Protein AF-A0A2N5S0V9-F1 (afdb_monomer_lite)

Sequence (211 aa):
MAQQLAEMQNVMRQQQEIISGLTKASRNNHHHLPANSIANDVLRQFVKSPSKFFAKVNPRKPCLSFNGSNYTKWETAIDCALQHAFDRNKSFLNNKVNNFALIDSIQNTAVSMLMCSTLDKALLSIVESHNFSKSKALFELLKSKCKRSGRRQKIILIEKVLKSASENSPASKSWLTRFCVIISDVKHCRTPVGQMIIFGKDPAGENKLVS

pLDDT: mean 79.25, std 18.53, range [33.62, 97.94]

Radius of gyration: 29.4 Å; chains: 1; bounding box: 69×34×106 Å

Secondary structure (DSSP, 8-state):
-HHHHHHHHHHHHHHHHHHHHHHHHHHHSS------HHHHHHHHHHHH-HHHHHHHH-TT---B-TT-TTHHHHHHHHHHHHHHHTT-SS-TT-TTS-GGGSS-HHHHHHHHHHHHHTB-HHHHHHHHHTT---HHHHHHHHHHHHHHHHHHHHHHHHHHHHHHHH------HHHHHHHHHHHHHHHHH--S-S----EEEPTT--EEE--

Organism: NCBI:txid200324

Structure (mmCIF, N/CA/C/O backbone):
data_AF-A0A2N5S0V9-F1
#
_entry.id   AF-A0A2N5S0V9-F1
#
loop_
_atom_site.group_PDB
_atom_site.id
_atom_site.type_symbol
_atom_site.label_atom_id
_atom_site.label_alt_id
_atom_site.label_comp_id
_atom_site.label_asym_id
_atom_site.label_entity_id
_atom_site.label_seq_id
_atom_site.pdbx_PDB_ins_code
_atom_site.Cartn_x
_atom_site.Cartn_y
_atom_site.Cartn_z
_atom_site.occupancy
_atom_site.B_iso_or_equiv
_atom_site.auth_seq_id
_atom_site.auth_comp_id
_atom_site.auth_asym_id
_atom_site.auth_atom_id
_atom_site.pdbx_PDB_model_num
ATOM 1 N N . MET A 1 1 ? -41.703 12.902 62.477 1.00 59.59 1 MET A N 1
ATOM 2 C CA . MET A 1 1 ? -41.112 11.713 61.818 1.00 59.59 1 MET A CA 1
ATOM 3 C C . MET A 1 1 ? -41.701 11.423 60.437 1.00 59.59 1 MET A C 1
ATOM 5 O O . MET A 1 1 ? -40.917 11.200 59.530 1.00 59.59 1 MET A O 1
ATOM 9 N N . ALA A 1 2 ? -43.025 11.472 60.226 1.00 67.44 2 ALA A N 1
ATOM 10 C CA . ALA A 1 2 ? -43.621 11.188 58.907 1.00 67.44 2 ALA A CA 1
ATOM 11 C C . ALA A 1 2 ? -43.195 12.169 57.787 1.00 67.44 2 ALA A C 1
ATOM 13 O O . ALA A 1 2 ? -42.918 11.739 56.672 1.00 67.44 2 ALA A O 1
ATOM 14 N N . GLN A 1 3 ? -43.066 13.466 58.101 1.00 73.81 3 GLN A N 1
ATOM 15 C CA . GLN A 1 3 ? -42.673 14.511 57.141 1.00 73.81 3 GLN A CA 1
ATOM 16 C C . GLN A 1 3 ? -41.253 14.299 56.575 1.00 73.81 3 GLN A C 1
ATOM 18 O O . GLN A 1 3 ? -41.058 14.313 55.365 1.00 73.81 3 GLN A O 1
ATOM 23 N N . GLN A 1 4 ? -40.277 14.017 57.447 1.00 72.62 4 GLN A N 1
ATOM 24 C CA . GLN A 1 4 ? -38.882 13.778 57.050 1.00 72.62 4 GLN A CA 1
ATOM 25 C C . GLN A 1 4 ? -38.724 12.530 56.175 1.00 72.62 4 GLN A C 1
ATOM 27 O O . GLN A 1 4 ? -37.887 12.505 55.275 1.00 72.62 4 GLN A O 1
ATOM 32 N N . LEU A 1 5 ? -39.536 11.494 56.411 1.00 78.31 5 LEU A N 1
ATOM 33 C CA . LEU A 1 5 ? -39.509 10.281 55.596 1.00 78.31 5 LEU A CA 1
ATOM 34 C C . LEU A 1 5 ? -40.020 10.556 54.171 1.00 78.31 5 LEU A C 1
ATOM 36 O O . LEU A 1 5 ? -39.433 10.074 53.203 1.00 78.31 5 LEU A O 1
ATOM 40 N N . ALA A 1 6 ? -41.078 11.363 54.043 1.00 82.38 6 ALA A N 1
ATOM 41 C CA . ALA A 1 6 ? -41.650 11.748 52.755 1.00 82.38 6 ALA A CA 1
ATOM 42 C C . ALA A 1 6 ? -40.700 12.646 51.942 1.00 82.38 6 ALA A C 1
ATOM 44 O O . ALA A 1 6 ? -40.550 12.465 50.733 1.00 82.38 6 ALA A O 1
ATOM 45 N N . GLU A 1 7 ? -40.004 13.572 52.603 1.00 82.94 7 GLU A N 1
ATOM 46 C CA . GLU A 1 7 ? -38.976 14.408 51.971 1.00 82.94 7 GLU A CA 1
ATOM 47 C C . GLU A 1 7 ? -37.798 13.566 51.466 1.00 82.94 7 GLU A C 1
ATOM 49 O O . GLU A 1 7 ? -37.381 13.711 50.316 1.00 82.94 7 GLU A O 1
ATOM 54 N N . MET A 1 8 ? -37.320 12.613 52.270 1.00 80.69 8 MET A N 1
ATOM 55 C CA . MET A 1 8 ? -36.236 11.710 51.876 1.00 80.69 8 MET A CA 1
ATOM 56 C C . MET A 1 8 ? -36.620 10.814 50.687 1.00 80.69 8 MET A C 1
ATOM 58 O O . MET A 1 8 ? -35.809 10.587 49.787 1.00 80.69 8 MET A O 1
ATOM 62 N N . GLN A 1 9 ? -37.866 10.334 50.639 1.00 84.00 9 GLN A N 1
ATOM 63 C CA . GLN A 1 9 ? -38.380 9.558 49.507 1.00 84.00 9 GLN A CA 1
ATOM 64 C C . GLN A 1 9 ? -38.481 10.396 48.226 1.00 84.00 9 GLN A C 1
ATOM 66 O O . GLN A 1 9 ? -38.126 9.910 47.149 1.00 84.00 9 GLN A O 1
ATOM 71 N N . ASN A 1 10 ? -38.897 11.660 48.334 1.00 89.38 10 ASN A N 1
ATOM 72 C CA . ASN A 1 10 ? -38.932 12.575 47.194 1.00 89.38 10 ASN A CA 1
ATOM 73 C C . ASN A 1 10 ? -37.530 12.866 46.647 1.00 89.38 10 ASN A C 1
ATOM 75 O O . ASN A 1 10 ? -37.337 12.817 45.432 1.00 89.38 10 ASN A O 1
ATOM 79 N N . VAL A 1 11 ? -36.545 13.087 47.523 1.00 87.00 11 VAL A N 1
ATOM 80 C CA . VAL A 1 11 ? -35.148 13.315 47.116 1.00 87.00 11 VAL A CA 1
ATOM 81 C C . VAL A 1 11 ? -34.569 12.086 46.412 1.00 87.00 11 VAL A C 1
ATOM 83 O O . VAL A 1 11 ? -33.970 12.225 45.345 1.00 87.00 11 VAL A O 1
ATOM 86 N N . MET A 1 12 ? -34.799 10.876 46.937 1.00 85.06 12 MET A N 1
ATOM 87 C CA . MET A 1 12 ? -34.355 9.643 46.269 1.00 85.06 12 MET A CA 1
ATOM 88 C C . MET A 1 12 ? -34.998 9.468 44.894 1.00 85.06 12 MET A C 1
ATOM 90 O O . MET A 1 12 ? -34.309 9.135 43.930 1.00 85.06 12 MET A O 1
ATOM 94 N N . ARG A 1 13 ? -36.304 9.729 44.769 1.00 86.25 13 ARG A N 1
ATOM 95 C CA . ARG A 1 13 ? -36.998 9.614 43.481 1.00 86.25 13 ARG A CA 1
ATOM 96 C C . ARG A 1 13 ? -36.432 10.597 42.455 1.00 86.25 13 ARG A C 1
ATOM 98 O O . ARG A 1 13 ? -36.175 10.212 41.317 1.00 86.25 13 ARG A O 1
ATOM 105 N N . GLN A 1 14 ? -36.174 11.832 42.878 1.00 86.56 14 GLN A N 1
ATOM 106 C CA . GLN A 1 14 ? -35.607 12.872 42.025 1.00 86.56 14 GLN A CA 1
ATOM 107 C C . GLN A 1 14 ? -34.177 12.525 41.575 1.00 86.56 14 GLN A C 1
ATOM 109 O O . GLN A 1 14 ? -33.831 12.711 40.409 1.00 86.56 14 GLN A O 1
ATOM 114 N N . GLN A 1 15 ? -33.361 11.935 42.455 1.00 78.94 15 GLN A N 1
ATOM 115 C CA . GLN A 1 15 ? -32.036 11.423 42.089 1.00 78.94 15 GLN A CA 1
ATOM 116 C C . GLN A 1 15 ? -32.119 10.259 41.090 1.00 78.94 15 GLN A C 1
ATOM 118 O O . GLN A 1 15 ? -31.358 10.234 40.121 1.00 78.94 15 GLN A O 1
ATOM 123 N N . GLN A 1 16 ? -33.070 9.335 41.263 1.00 79.19 16 GLN A N 1
ATOM 124 C CA . GLN A 1 16 ? -33.284 8.218 40.337 1.00 79.19 16 GLN A CA 1
ATOM 125 C C . GLN A 1 16 ? -33.659 8.709 38.926 1.00 79.19 16 GLN A C 1
ATOM 127 O O . GLN A 1 16 ? -33.172 8.173 37.926 1.00 79.19 16 GLN A O 1
ATOM 132 N N . GLU A 1 17 ? -34.494 9.748 38.834 1.00 81.44 17 GLU A N 1
ATOM 133 C CA . GLU A 1 17 ? -34.899 10.371 37.570 1.00 81.44 17 GLU A CA 1
ATOM 134 C C . GLU A 1 17 ? -33.735 11.092 36.882 1.00 81.44 17 GLU A C 1
ATOM 136 O O . GLU A 1 17 ? -33.540 10.915 35.677 1.00 81.44 17 GLU A O 1
ATOM 141 N N . ILE A 1 18 ? -32.907 11.823 37.638 1.00 78.81 18 ILE A N 1
ATOM 142 C CA . ILE A 1 18 ? -31.701 12.482 37.115 1.00 78.81 18 ILE A CA 1
ATOM 143 C C . ILE A 1 18 ? -30.703 11.441 36.587 1.00 78.81 18 ILE A C 1
ATOM 145 O O . ILE A 1 18 ? -30.198 11.585 35.474 1.00 78.81 18 ILE A O 1
ATOM 149 N N . ILE A 1 19 ? -30.464 10.351 37.325 1.00 76.38 19 ILE A N 1
ATOM 150 C CA . ILE A 1 19 ? -29.573 9.261 36.892 1.00 76.38 19 ILE A CA 1
ATOM 151 C C . ILE A 1 19 ? -30.123 8.571 35.637 1.00 76.38 19 ILE A C 1
ATOM 153 O O . ILE A 1 19 ? -29.365 8.295 34.701 1.00 76.38 19 ILE A O 1
ATOM 157 N N . SER A 1 20 ? -31.437 8.325 35.574 1.00 73.06 20 SER A N 1
ATOM 158 C CA . SER A 1 20 ? -32.099 7.749 34.394 1.00 73.06 20 SER A CA 1
ATOM 159 C C . SER A 1 20 ? -32.016 8.683 33.179 1.00 73.06 20 SER A C 1
ATOM 161 O O . SER A 1 20 ? -31.755 8.235 32.062 1.00 73.06 20 SER A O 1
ATOM 163 N N . GLY A 1 21 ? -32.175 9.992 33.391 1.00 72.44 21 GLY A N 1
ATOM 164 C CA . GLY A 1 21 ? -32.016 11.023 32.367 1.00 72.44 21 GLY A CA 1
ATOM 165 C C . GLY A 1 21 ? -30.586 11.101 31.834 1.00 72.44 21 GLY A C 1
ATOM 166 O O . GLY A 1 21 ? -30.387 11.088 30.622 1.00 72.44 21 GLY A O 1
ATOM 167 N N . LEU A 1 22 ? -29.585 11.082 32.719 1.00 70.44 22 LEU A N 1
ATOM 168 C CA . LEU A 1 22 ? -28.164 11.094 32.354 1.00 70.44 22 LEU A CA 1
ATOM 169 C C . LEU A 1 22 ? -27.739 9.813 31.623 1.00 70.44 22 LEU A C 1
ATOM 171 O O . LEU A 1 22 ? -27.012 9.887 30.634 1.00 70.44 22 LEU A O 1
ATOM 175 N N . THR A 1 23 ? -28.234 8.639 32.034 1.00 63.06 23 THR A N 1
ATOM 176 C CA . THR A 1 23 ? -27.971 7.380 31.308 1.00 63.06 23 THR A CA 1
ATOM 177 C C . THR A 1 23 ? -28.669 7.331 29.949 1.00 63.06 23 THR A C 1
ATOM 179 O O . THR A 1 23 ? -28.089 6.820 28.992 1.00 63.06 23 THR A O 1
ATOM 182 N N . LYS A 1 24 ? -29.875 7.895 29.811 1.00 61.47 24 LYS A N 1
ATOM 183 C CA . LYS A 1 24 ? -30.551 8.039 28.508 1.00 61.47 24 LYS A CA 1
ATOM 184 C C . LYS A 1 24 ? -29.842 9.053 27.599 1.00 61.47 24 LYS A C 1
ATOM 186 O O . LYS A 1 24 ? -29.644 8.767 26.423 1.00 61.47 24 LYS A O 1
ATOM 191 N N . ALA A 1 25 ? -29.389 10.184 28.138 1.00 56.12 25 ALA A N 1
ATOM 192 C CA . ALA A 1 25 ? -28.628 11.190 27.395 1.00 56.12 25 ALA A CA 1
ATOM 193 C C . ALA A 1 25 ? -27.238 10.678 26.968 1.00 56.12 25 ALA A C 1
ATOM 195 O O . ALA A 1 25 ? -26.801 10.935 25.849 1.00 56.12 25 ALA A O 1
ATOM 196 N N . SER A 1 26 ? -26.574 9.880 27.812 1.00 49.44 26 SER A N 1
ATOM 197 C CA . SER A 1 26 ? -25.301 9.223 27.486 1.00 49.44 26 SER A CA 1
ATOM 198 C C . SER A 1 26 ? -25.459 8.140 26.405 1.00 49.44 26 SER A C 1
ATOM 200 O O . SER A 1 26 ? -24.595 8.015 25.539 1.00 49.44 26 SER A O 1
ATOM 202 N N . ARG A 1 27 ? -26.595 7.423 26.369 1.00 48.59 27 ARG A N 1
ATOM 203 C CA . ARG A 1 27 ? -26.921 6.463 25.294 1.00 48.59 27 ARG A CA 1
ATOM 204 C C . ARG A 1 27 ? -27.230 7.125 23.949 1.00 48.59 27 ARG A C 1
ATOM 206 O O . ARG A 1 27 ? -26.943 6.523 22.922 1.00 48.59 27 ARG A O 1
ATOM 213 N N . ASN A 1 28 ? -27.750 8.351 23.940 1.00 45.97 28 ASN A N 1
ATOM 214 C CA . ASN A 1 28 ? -28.071 9.068 22.700 1.00 45.97 28 ASN A CA 1
ATOM 215 C C . ASN A 1 28 ? -26.861 9.772 22.056 1.00 45.97 28 ASN A C 1
ATOM 217 O O . ASN A 1 28 ? -26.926 10.111 20.878 1.00 45.97 28 ASN A O 1
ATOM 221 N N . ASN A 1 29 ? -25.754 9.953 22.789 1.00 41.69 29 ASN A N 1
ATOM 222 C CA . ASN A 1 29 ? -24.520 10.569 22.274 1.00 41.69 29 ASN A CA 1
ATOM 223 C C . ASN A 1 29 ? -23.436 9.566 21.859 1.00 41.69 29 ASN A C 1
ATOM 225 O O . ASN A 1 29 ? -22.401 9.960 21.321 1.00 41.69 29 ASN A O 1
ATOM 229 N N . HIS A 1 30 ? -23.675 8.269 22.036 1.00 35.94 30 HIS A N 1
ATOM 230 C CA . HIS A 1 30 ? -22.934 7.263 21.297 1.00 35.94 30 HIS A CA 1
ATOM 231 C C . HIS A 1 30 ? -23.744 6.910 20.062 1.00 35.94 30 HIS A C 1
ATOM 233 O O . HIS A 1 30 ? -24.776 6.252 20.154 1.00 35.94 30 HIS A O 1
ATOM 239 N N . HIS A 1 31 ? -23.264 7.349 18.898 1.00 35.78 31 HIS A N 1
ATOM 240 C CA . HIS A 1 31 ? -23.644 6.760 17.623 1.00 35.78 31 HIS A CA 1
ATOM 241 C C . HIS A 1 31 ? -23.488 5.238 17.727 1.00 35.78 31 HIS A C 1
ATOM 243 O O . HIS A 1 31 ? -22.400 4.689 17.560 1.00 35.78 31 HIS A O 1
ATOM 249 N N . HIS A 1 32 ? -24.591 4.560 18.026 1.00 37.81 32 HIS A N 1
ATOM 250 C CA . HIS A 1 32 ? -24.744 3.130 17.869 1.00 37.81 32 HIS A CA 1
ATOM 251 C C . HIS A 1 32 ? -24.747 2.870 16.358 1.00 37.81 32 HIS A C 1
ATOM 253 O O . HIS A 1 32 ? -25.795 2.762 15.727 1.00 37.81 32 HIS A O 1
ATOM 259 N N . LEU A 1 33 ? -23.561 2.785 15.748 1.00 40.12 33 LEU A N 1
ATOM 260 C CA . LEU A 1 33 ? -23.431 1.852 14.640 1.00 40.12 33 LEU A CA 1
ATOM 261 C C . LEU A 1 33 ? -23.617 0.467 15.272 1.00 40.12 33 LEU A C 1
ATOM 263 O O . LEU A 1 33 ? -22.883 0.142 16.211 1.00 40.12 33 LEU A O 1
ATOM 267 N N . PRO A 1 34 ? -24.561 -0.368 14.809 1.00 40.78 34 PRO A N 1
ATOM 268 C CA . PRO A 1 34 ? -24.451 -1.796 15.039 1.00 40.78 34 PRO A CA 1
ATOM 269 C C . PRO A 1 34 ? -23.203 -2.224 14.267 1.00 40.78 34 PRO A C 1
ATOM 271 O O . PRO A 1 34 ? -23.230 -2.453 13.061 1.00 40.78 34 PRO A O 1
ATOM 274 N N . ALA A 1 35 ? -22.063 -2.166 14.948 1.00 56.25 35 ALA A N 1
ATOM 275 C CA . ALA A 1 35 ? -20.777 -2.419 14.351 1.00 56.25 35 ALA A CA 1
ATOM 276 C C . ALA A 1 35 ? -20.734 -3.905 14.013 1.00 56.25 35 ALA A C 1
ATOM 278 O O . ALA A 1 35 ? -20.767 -4.756 14.901 1.00 56.25 35 ALA A O 1
ATOM 279 N N . ASN A 1 36 ? -20.737 -4.197 12.717 1.00 64.75 36 ASN A N 1
ATOM 280 C CA . ASN A 1 36 ? -20.598 -5.535 12.174 1.00 64.75 36 ASN A CA 1
ATOM 281 C C . ASN A 1 36 ? -19.402 -6.200 12.883 1.00 64.75 36 ASN A C 1
ATOM 283 O O . ASN A 1 36 ? -18.270 -5.739 12.721 1.00 64.75 36 ASN A O 1
ATOM 287 N N . SER A 1 37 ? -19.644 -7.198 13.745 1.00 79.94 37 SER A N 1
ATOM 288 C CA . SER A 1 37 ? -18.615 -7.749 14.651 1.00 79.94 37 SER A CA 1
ATOM 289 C C . SER A 1 37 ? -17.371 -8.191 13.879 1.00 79.94 37 SER A C 1
ATOM 291 O O . SER A 1 37 ? -16.244 -7.952 14.304 1.00 79.94 37 SER A O 1
ATOM 293 N N . ILE A 1 38 ? -17.597 -8.701 12.668 1.00 86.00 38 ILE A N 1
ATOM 294 C CA . ILE A 1 38 ? -16.579 -9.108 11.705 1.00 86.00 38 ILE A CA 1
ATOM 295 C C . ILE A 1 38 ? -15.692 -7.930 11.272 1.00 86.00 38 ILE A C 1
ATOM 297 O O . ILE A 1 38 ? -14.474 -8.075 11.242 1.00 86.00 38 ILE A O 1
ATOM 301 N N . ALA A 1 39 ? -16.259 -6.761 10.955 1.00 88.38 39 ALA A N 1
ATOM 302 C CA . ALA A 1 39 ? -15.482 -5.593 10.526 1.00 88.38 39 ALA A CA 1
ATOM 303 C C . ALA A 1 39 ? -14.579 -5.074 11.658 1.00 88.38 39 ALA A C 1
ATOM 305 O O . ALA A 1 39 ? -13.410 -4.754 11.436 1.00 88.38 39 ALA A O 1
ATOM 306 N N . ASN A 1 40 ? -15.087 -5.079 12.894 1.00 89.31 40 ASN A N 1
ATOM 307 C CA . ASN A 1 40 ? -14.286 -4.754 14.074 1.00 89.31 40 ASN A CA 1
ATOM 308 C C . ASN A 1 40 ? -13.160 -5.767 14.300 1.00 89.31 40 ASN A C 1
ATOM 310 O O . ASN A 1 40 ? -12.030 -5.375 14.597 1.00 89.31 40 ASN A O 1
ATOM 314 N N . ASP A 1 41 ? -13.438 -7.060 14.132 1.00 94.25 41 ASP A N 1
ATOM 315 C CA . ASP A 1 41 ? -12.429 -8.110 14.260 1.00 94.25 41 ASP A CA 1
ATOM 316 C C . ASP A 1 41 ? -11.338 -7.985 13.194 1.00 94.25 41 ASP A C 1
ATOM 318 O O . ASP A 1 41 ? -10.150 -8.137 13.492 1.00 94.25 41 ASP A O 1
ATOM 322 N N . VAL A 1 42 ? -11.720 -7.662 11.959 1.00 95.50 42 VAL A N 1
ATOM 323 C CA . VAL A 1 42 ? -10.802 -7.404 10.845 1.00 95.50 42 VAL A CA 1
ATOM 324 C C . VAL A 1 42 ? -9.906 -6.202 11.144 1.00 95.50 42 VAL A C 1
ATOM 326 O O . VAL A 1 42 ? -8.680 -6.316 11.046 1.00 95.50 42 VAL A O 1
ATOM 329 N N . LEU A 1 43 ? -10.481 -5.080 11.585 1.00 96.38 43 LEU A N 1
ATOM 330 C CA . LEU A 1 43 ? -9.716 -3.896 11.977 1.00 96.38 43 LEU A CA 1
ATOM 331 C C . LEU A 1 43 ? -8.771 -4.203 13.147 1.00 96.38 43 LEU A C 1
ATOM 333 O O . LEU A 1 43 ? -7.602 -3.814 13.133 1.00 96.38 43 LEU A O 1
ATOM 337 N N . ARG A 1 44 ? -9.235 -4.969 14.140 1.00 96.31 44 ARG A N 1
ATOM 338 C CA . ARG A 1 44 ? -8.421 -5.402 15.281 1.00 96.31 44 ARG A CA 1
ATOM 339 C C . ARG A 1 44 ? -7.258 -6.297 14.848 1.00 96.31 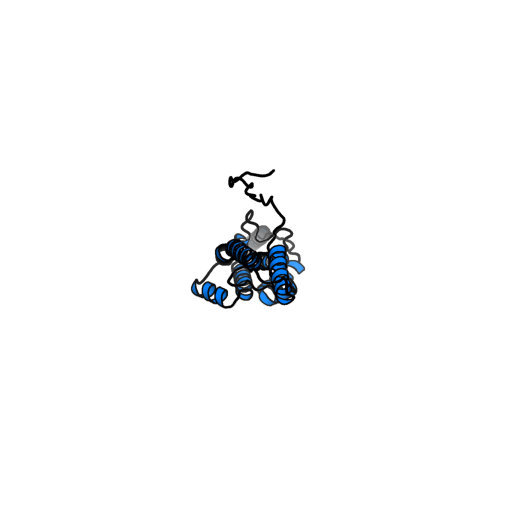44 ARG A C 1
ATOM 341 O O . ARG A 1 44 ? -6.153 -6.149 15.372 1.00 96.31 44 ARG A O 1
ATOM 348 N N . GLN A 1 45 ? -7.467 -7.201 13.889 1.00 97.12 45 GLN A N 1
ATOM 349 C CA . GLN A 1 45 ? -6.393 -8.013 13.302 1.00 97.12 45 GLN A CA 1
ATOM 350 C C . GLN A 1 45 ? -5.364 -7.145 12.575 1.00 97.12 45 GLN A C 1
ATOM 352 O O . GLN A 1 45 ? -4.161 -7.363 12.745 1.00 97.12 45 GLN A O 1
ATOM 357 N N . PHE A 1 46 ? -5.827 -6.156 11.805 1.00 97.94 46 PHE A N 1
ATOM 358 C CA . PHE A 1 46 ? -4.958 -5.197 11.132 1.00 97.94 46 PHE A CA 1
ATOM 359 C C . PHE A 1 46 ? -4.099 -4.423 12.134 1.00 97.94 46 PHE A C 1
ATOM 361 O O . PHE A 1 46 ? -2.876 -4.462 12.035 1.00 97.94 46 PHE A O 1
ATOM 368 N N . VAL A 1 47 ? -4.716 -3.798 13.141 1.00 97.44 47 VAL A N 1
ATOM 369 C CA . VAL A 1 47 ? -4.008 -3.025 14.174 1.00 97.44 47 VAL A CA 1
ATOM 370 C C . VAL A 1 47 ? -3.002 -3.892 14.934 1.00 97.44 47 VAL A C 1
ATOM 372 O O . VAL A 1 47 ? -1.879 -3.458 15.180 1.00 97.44 47 VAL A O 1
ATOM 375 N N . LYS A 1 48 ? -3.363 -5.140 15.265 1.00 97.56 48 LYS A N 1
ATOM 376 C CA . LYS A 1 48 ? -2.481 -6.066 15.991 1.00 97.56 48 LYS A CA 1
ATOM 377 C C . LYS A 1 48 ? -1.227 -6.434 15.197 1.00 97.56 48 LYS A C 1
ATOM 379 O O . LYS A 1 48 ? -0.170 -6.643 15.789 1.00 97.56 48 LYS A O 1
ATOM 384 N N . SER A 1 49 ? -1.333 -6.605 13.879 1.00 96.75 49 SER A N 1
ATOM 385 C CA . SER A 1 49 ? -0.180 -6.965 13.051 1.00 96.75 49 SER A CA 1
ATOM 386 C C . SER A 1 49 ? -0.354 -6.511 11.597 1.00 96.75 49 SER A C 1
ATOM 388 O O . SER A 1 49 ? -0.713 -7.322 10.735 1.00 96.75 49 SER A O 1
ATOM 390 N N . PRO A 1 50 ? -0.047 -5.235 11.294 1.00 97.25 50 PRO A N 1
ATOM 391 C CA . PRO A 1 50 ? -0.310 -4.657 9.977 1.00 97.25 50 PRO A CA 1
ATOM 392 C C . PRO A 1 50 ? 0.417 -5.388 8.840 1.00 97.25 50 PRO A C 1
ATOM 394 O O . PRO A 1 50 ? -0.163 -5.639 7.785 1.00 97.25 50 PRO A O 1
ATOM 397 N N . SER A 1 51 ? 1.663 -5.814 9.071 1.00 96.12 51 SER A N 1
ATOM 398 C CA . SER A 1 51 ? 2.474 -6.545 8.089 1.00 96.12 51 SER A CA 1
ATOM 399 C C . SER A 1 51 ? 1.942 -7.955 7.803 1.00 96.12 51 SER A C 1
ATOM 401 O O . SER A 1 51 ? 1.860 -8.366 6.643 1.00 96.12 51 SER A O 1
ATOM 403 N N . LYS A 1 52 ? 1.521 -8.701 8.837 1.00 97.00 52 LYS A N 1
ATOM 404 C CA . LYS A 1 52 ? 0.895 -10.025 8.663 1.00 97.00 52 LYS A CA 1
ATOM 405 C C . LYS A 1 52 ? -0.453 -9.907 7.961 1.00 97.00 52 LYS A C 1
ATOM 407 O O . LYS A 1 52 ? -0.751 -10.706 7.076 1.00 97.00 52 LYS A O 1
ATOM 412 N N . PHE A 1 53 ? -1.241 -8.900 8.326 1.00 97.75 53 PHE A N 1
ATOM 413 C CA . PHE A 1 53 ? -2.513 -8.610 7.679 1.00 97.75 53 PHE A CA 1
ATOM 414 C C . PHE A 1 53 ? -2.320 -8.307 6.188 1.00 97.75 53 PHE A C 1
ATOM 416 O O . PHE A 1 53 ? -2.951 -8.929 5.336 1.00 97.75 53 PHE A O 1
ATOM 423 N N . PHE A 1 54 ? -1.371 -7.433 5.853 1.00 97.69 54 PHE A N 1
ATOM 424 C CA . PHE A 1 54 ? -1.019 -7.133 4.467 1.00 97.69 54 PHE A CA 1
ATOM 425 C C . PHE A 1 54 ? -0.586 -8.374 3.690 1.00 97.69 54 PHE A C 1
ATOM 427 O O . PHE A 1 54 ? -1.023 -8.567 2.560 1.00 97.69 54 PHE A O 1
ATOM 434 N N . ALA A 1 55 ? 0.224 -9.240 4.302 1.00 96.31 55 ALA A N 1
ATOM 435 C CA . ALA A 1 55 ? 0.657 -10.493 3.698 1.00 96.31 55 ALA A CA 1
ATOM 436 C C . ALA A 1 55 ? -0.494 -11.473 3.419 1.00 96.31 55 ALA A C 1
ATOM 438 O O . ALA A 1 55 ? -0.396 -12.254 2.472 1.00 96.31 55 ALA A O 1
ATOM 439 N N . LYS A 1 56 ? -1.564 -11.428 4.224 1.00 95.81 56 LYS A N 1
ATOM 440 C CA . LYS A 1 56 ? -2.791 -12.210 4.027 1.00 95.81 56 LYS A CA 1
ATOM 441 C C . LYS A 1 56 ? -3.633 -11.656 2.876 1.00 95.81 56 LYS A C 1
ATOM 443 O O . LYS A 1 56 ? -4.113 -12.430 2.057 1.00 95.81 56 LYS A O 1
ATOM 448 N N . VAL A 1 57 ? -3.791 -10.333 2.803 1.00 95.00 57 VAL A N 1
ATOM 449 C CA . VAL A 1 57 ? -4.596 -9.668 1.760 1.00 95.00 57 VAL A CA 1
ATOM 450 C C . VAL A 1 57 ? -3.874 -9.646 0.408 1.00 95.00 57 VAL A C 1
ATOM 452 O O . VAL A 1 57 ? -4.509 -9.731 -0.638 1.00 95.00 57 VAL A O 1
ATOM 455 N N . ASN A 1 58 ? -2.542 -9.574 0.412 1.00 95.50 58 ASN A N 1
ATOM 456 C CA . ASN A 1 58 ? -1.719 -9.443 -0.786 1.00 95.50 58 ASN A CA 1
ATOM 457 C C . ASN A 1 58 ? -0.680 -10.577 -0.861 1.00 95.50 58 ASN A C 1
ATOM 459 O O . ASN A 1 58 ? 0.457 -10.388 -0.421 1.00 95.50 58 ASN A O 1
ATOM 463 N N . PRO A 1 59 ? -0.997 -11.731 -1.482 1.00 92.62 59 PRO A N 1
ATOM 464 C CA . PRO A 1 59 ? -0.089 -12.884 -1.535 1.00 92.62 59 PRO A CA 1
ATOM 465 C C . PRO A 1 59 ? 1.283 -12.589 -2.157 1.00 92.62 59 PRO A C 1
ATOM 467 O O . PRO A 1 59 ? 2.285 -13.178 -1.761 1.00 92.62 59 PRO A O 1
ATOM 470 N N . ARG A 1 60 ? 1.342 -11.642 -3.105 1.00 92.06 60 ARG A N 1
ATOM 471 C CA . ARG A 1 60 ? 2.584 -11.207 -3.772 1.00 92.06 60 ARG A CA 1
ATOM 472 C C . ARG A 1 60 ? 3.474 -10.303 -2.916 1.00 92.06 60 ARG A C 1
ATOM 474 O O . ARG A 1 60 ? 4.623 -10.100 -3.287 1.00 92.06 60 ARG A O 1
ATOM 481 N N . LYS A 1 61 ? 2.941 -9.739 -1.825 1.00 93.62 61 LYS A N 1
ATOM 482 C CA . LYS A 1 61 ? 3.663 -8.930 -0.827 1.00 93.62 61 LYS A CA 1
ATOM 483 C C . LYS A 1 61 ? 4.634 -7.911 -1.449 1.00 93.62 61 LYS A C 1
ATOM 485 O O . LYS A 1 61 ? 5.832 -7.966 -1.171 1.00 93.62 61 LYS A O 1
ATOM 490 N N . PRO A 1 62 ? 4.158 -7.011 -2.332 1.00 95.00 62 PRO A N 1
ATOM 491 C CA . PRO A 1 62 ? 5.052 -6.080 -3.003 1.00 95.00 62 PRO A CA 1
ATOM 492 C C . PRO A 1 62 ? 5.736 -5.164 -1.982 1.00 95.00 62 PRO A C 1
ATOM 494 O O . PRO A 1 62 ? 5.076 -4.561 -1.140 1.00 95.00 62 PRO A O 1
ATOM 497 N N . CYS A 1 63 ? 7.056 -5.048 -2.100 1.00 96.06 63 CYS A N 1
ATOM 498 C CA . CYS A 1 63 ? 7.885 -4.128 -1.330 1.00 96.06 63 CYS A CA 1
ATOM 499 C C . CYS A 1 63 ? 8.300 -2.960 -2.231 1.00 96.06 63 CYS A C 1
ATOM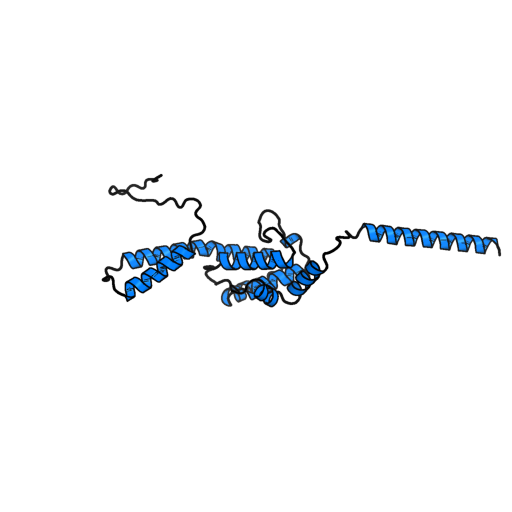 501 O O . CYS A 1 63 ? 8.822 -3.199 -3.323 1.00 96.06 63 CYS A O 1
ATOM 503 N N . LEU A 1 64 ? 8.028 -1.717 -1.832 1.00 94.38 64 LEU A N 1
ATOM 504 C CA . LEU A 1 64 ? 8.322 -0.527 -2.624 1.00 94.38 64 LEU A CA 1
ATOM 505 C C . LEU A 1 64 ? 9.826 -0.404 -2.844 1.00 94.38 64 LEU A C 1
ATOM 507 O O . LEU A 1 64 ? 10.594 -0.277 -1.897 1.00 94.38 64 LEU A O 1
ATOM 511 N N . SER A 1 65 ? 10.238 -0.430 -4.107 1.00 89.75 65 SER A N 1
ATOM 512 C CA . SER A 1 65 ? 11.638 -0.263 -4.483 1.00 89.75 65 SER A CA 1
ATOM 513 C C . SER A 1 65 ? 12.070 1.196 -4.349 1.00 89.75 65 SER A C 1
ATOM 515 O O . SER A 1 65 ? 11.300 2.092 -4.693 1.00 89.75 65 SER A O 1
ATOM 517 N N . PHE A 1 66 ? 13.332 1.433 -3.979 1.00 86.00 66 PHE A N 1
ATOM 518 C CA . PHE A 1 66 ? 13.937 2.768 -3.880 1.00 86.00 66 PHE A CA 1
ATOM 519 C C . PHE A 1 66 ? 13.722 3.642 -5.117 1.00 86.00 66 PHE A C 1
ATOM 521 O O . PHE A 1 66 ? 13.398 4.825 -5.038 1.00 86.00 66 PHE A O 1
ATOM 528 N N . ASN A 1 67 ? 13.862 3.036 -6.295 1.00 80.75 67 ASN A N 1
ATOM 529 C CA . ASN A 1 67 ? 13.659 3.706 -7.573 1.00 80.75 67 ASN A CA 1
ATOM 530 C C . ASN A 1 67 ? 12.178 3.856 -7.959 1.00 80.75 67 ASN A C 1
ATOM 532 O O . ASN A 1 67 ? 11.894 4.278 -9.075 1.00 80.75 67 ASN A O 1
ATOM 536 N N . GLY A 1 68 ? 11.234 3.456 -7.104 1.00 85.88 68 GLY A N 1
ATOM 537 C CA . GLY A 1 68 ? 9.784 3.483 -7.314 1.00 85.88 68 GLY A CA 1
ATOM 538 C C . GLY A 1 68 ? 9.277 2.769 -8.570 1.00 85.88 68 GLY A C 1
ATOM 539 O O . GLY A 1 68 ? 8.144 2.999 -8.985 1.00 85.88 68 GLY A O 1
ATOM 540 N N . SER A 1 69 ? 10.078 1.894 -9.187 1.00 81.88 69 SER A N 1
ATOM 541 C CA . SER A 1 69 ? 9.712 1.180 -10.423 1.00 81.88 69 SER A CA 1
ATOM 542 C C . SER A 1 69 ? 8.428 0.355 -10.285 1.00 81.88 69 SER A C 1
ATOM 544 O O . SER A 1 69 ? 7.687 0.180 -11.250 1.00 81.88 69 SER A O 1
ATOM 546 N N . ASN A 1 70 ? 8.127 -0.109 -9.072 1.00 88.62 70 ASN A N 1
ATOM 547 C CA . ASN A 1 70 ? 6.927 -0.866 -8.745 1.00 88.62 70 ASN A CA 1
ATOM 548 C C . ASN A 1 70 ? 5.880 -0.059 -7.956 1.00 88.62 70 ASN A C 1
ATOM 550 O O . ASN A 1 70 ? 4.960 -0.666 -7.405 1.00 88.62 70 ASN A O 1
ATOM 554 N N . TYR A 1 71 ? 5.978 1.278 -7.924 1.00 90.06 71 TYR A N 1
ATOM 555 C CA . TYR A 1 71 ? 5.119 2.140 -7.105 1.00 90.06 71 TYR A CA 1
ATOM 556 C C . TYR A 1 71 ? 3.629 1.848 -7.284 1.00 90.06 71 TYR A C 1
ATOM 558 O O . TYR A 1 71 ? 2.937 1.664 -6.295 1.00 90.06 71 TYR A O 1
ATOM 566 N N . THR A 1 72 ? 3.132 1.723 -8.519 1.00 89.50 72 THR A N 1
ATOM 567 C CA . THR A 1 72 ? 1.708 1.429 -8.765 1.00 89.50 72 THR A CA 1
ATOM 568 C C . THR A 1 72 ? 1.285 0.088 -8.169 1.00 89.50 72 THR A C 1
ATOM 570 O O . THR A 1 72 ? 0.242 0.005 -7.534 1.00 89.50 72 THR A O 1
ATOM 573 N N . LYS A 1 73 ? 2.109 -0.961 -8.315 1.00 92.00 73 LYS A N 1
ATOM 574 C CA . LYS A 1 73 ? 1.812 -2.286 -7.741 1.00 92.00 73 LYS A CA 1
ATOM 575 C C . LYS A 1 73 ? 1.771 -2.228 -6.211 1.00 92.00 73 LYS A C 1
ATOM 577 O O . LYS A 1 73 ? 0.933 -2.881 -5.598 1.00 92.00 73 LYS A O 1
ATOM 582 N N . TRP A 1 74 ? 2.673 -1.456 -5.612 1.00 96.31 74 TRP A N 1
ATOM 583 C CA . TRP A 1 74 ? 2.718 -1.238 -4.171 1.00 96.31 74 TRP A CA 1
ATOM 584 C C . TRP A 1 74 ? 1.536 -0.386 -3.671 1.00 96.31 74 TRP A C 1
ATOM 586 O O . TRP A 1 74 ? 0.853 -0.801 -2.741 1.00 96.31 74 TRP A O 1
ATOM 596 N N . GLU A 1 75 ? 1.232 0.742 -4.324 1.00 95.56 75 GLU A N 1
ATOM 597 C CA . GLU A 1 75 ? 0.121 1.651 -3.985 1.00 95.56 75 GLU A CA 1
ATOM 598 C C . GLU A 1 75 ? -1.215 0.901 -4.006 1.00 95.56 75 GLU A C 1
ATOM 600 O O . GLU A 1 75 ? -1.979 0.986 -3.049 1.00 95.56 75 GLU A O 1
ATOM 605 N N . THR A 1 76 ? -1.461 0.089 -5.041 1.00 94.88 76 THR A N 1
ATOM 606 C CA . THR A 1 76 ? -2.657 -0.760 -5.121 1.00 94.88 76 THR A CA 1
ATOM 607 C C . THR A 1 76 ? -2.728 -1.769 -3.976 1.00 94.88 76 THR A C 1
ATOM 609 O O . THR A 1 76 ? -3.784 -1.923 -3.374 1.00 94.88 76 THR A O 1
ATOM 612 N N . ALA A 1 77 ? -1.624 -2.438 -3.629 1.00 97.50 77 ALA A N 1
ATOM 613 C CA . ALA A 1 77 ? -1.622 -3.418 -2.541 1.00 97.50 77 ALA A CA 1
ATOM 614 C C . ALA A 1 77 ? -1.891 -2.776 -1.169 1.00 97.50 77 ALA A C 1
ATOM 616 O O . ALA A 1 77 ? -2.607 -3.352 -0.343 1.00 97.50 77 ALA A O 1
ATOM 617 N N . ILE A 1 78 ? -1.338 -1.580 -0.931 1.00 97.75 78 ILE A N 1
ATOM 618 C CA . ILE A 1 78 ? -1.623 -0.783 0.268 1.00 97.75 78 ILE A CA 1
ATOM 619 C C . ILE A 1 78 ? -3.101 -0.390 0.286 1.00 97.75 78 ILE A C 1
ATOM 621 O O . ILE A 1 78 ? -3.774 -0.621 1.286 1.00 97.75 78 ILE A O 1
ATOM 625 N N . ASP A 1 79 ? -3.631 0.132 -0.821 1.00 97.06 79 ASP A N 1
ATOM 626 C CA . ASP A 1 79 ? -5.036 0.533 -0.913 1.00 97.06 79 ASP A CA 1
ATOM 627 C C . ASP A 1 79 ? -5.997 -0.640 -0.685 1.00 97.06 79 ASP A C 1
ATOM 629 O O . ASP A 1 79 ? -7.007 -0.482 -0.004 1.00 97.06 79 ASP A O 1
ATOM 633 N N . CYS A 1 80 ? -5.685 -1.830 -1.209 1.00 96.31 80 CYS A N 1
ATOM 634 C CA . CYS A 1 80 ? -6.468 -3.044 -0.977 1.00 96.31 80 CYS A CA 1
ATOM 635 C C . CYS A 1 80 ? -6.444 -3.472 0.495 1.00 96.31 80 CYS A C 1
ATOM 637 O O . CYS A 1 80 ? -7.490 -3.799 1.055 1.00 96.31 80 CYS A O 1
ATOM 639 N N . ALA A 1 81 ? -5.273 -3.447 1.141 1.00 97.75 81 ALA A N 1
ATOM 640 C CA . ALA A 1 81 ? -5.166 -3.777 2.560 1.00 97.75 81 ALA A CA 1
ATOM 641 C C . ALA A 1 81 ? -5.961 -2.792 3.428 1.00 97.75 81 ALA A C 1
ATOM 643 O O . ALA A 1 81 ? -6.674 -3.217 4.332 1.00 97.75 81 ALA A O 1
ATOM 644 N N . LEU A 1 82 ? -5.893 -1.493 3.130 1.00 97.38 82 LEU A N 1
ATOM 645 C CA . LEU A 1 82 ? -6.634 -0.473 3.872 1.00 97.38 82 LEU A CA 1
ATOM 646 C C . LEU A 1 82 ? -8.143 -0.560 3.612 1.00 97.38 82 LEU A C 1
ATOM 648 O O . LEU A 1 82 ? -8.924 -0.465 4.551 1.00 97.38 82 LEU A O 1
ATOM 652 N N . GLN A 1 83 ? -8.575 -0.809 2.375 1.00 95.94 83 GLN A N 1
ATOM 653 C CA . GLN A 1 83 ? -9.991 -1.051 2.085 1.00 95.94 83 GLN A CA 1
ATOM 654 C C . GLN A 1 83 ? -10.540 -2.241 2.870 1.00 95.94 83 GLN A C 1
ATOM 656 O O . GLN A 1 83 ? -11.610 -2.131 3.457 1.00 95.94 83 GLN A O 1
ATOM 661 N N . HIS A 1 84 ? -9.786 -3.341 2.946 1.00 95.94 84 HIS A N 1
ATOM 662 C CA . HIS A 1 84 ? -10.192 -4.511 3.720 1.00 95.94 84 HIS A CA 1
ATOM 663 C C . HIS A 1 84 ? -10.203 -4.220 5.228 1.00 95.94 84 HIS A C 1
ATOM 665 O O . HIS A 1 84 ? -11.154 -4.573 5.912 1.00 95.94 84 HIS A O 1
ATOM 671 N N . ALA A 1 85 ? -9.166 -3.560 5.752 1.00 96.44 85 ALA A N 1
ATOM 672 C CA . ALA A 1 85 ? -9.047 -3.258 7.178 1.00 96.44 85 ALA A CA 1
ATOM 673 C C . ALA A 1 85 ? -10.148 -2.316 7.691 1.00 96.44 85 ALA A C 1
ATOM 675 O O . ALA A 1 85 ? -10.587 -2.458 8.827 1.00 96.44 85 ALA A O 1
ATOM 676 N N . PHE A 1 86 ? -10.574 -1.360 6.863 1.00 94.50 86 PHE A N 1
ATOM 677 C CA . PHE A 1 86 ? -11.552 -0.329 7.220 1.00 94.50 86 PHE A C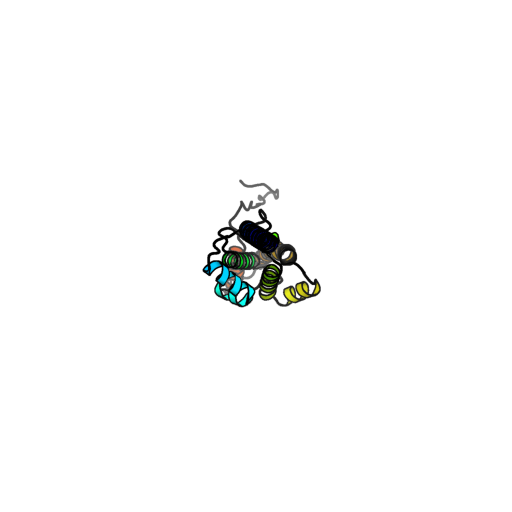A 1
ATOM 678 C C . PHE A 1 86 ? -12.949 -0.571 6.627 1.00 94.50 86 PHE A C 1
ATOM 680 O O . PHE A 1 86 ? -13.755 0.357 6.630 1.00 94.50 86 PHE A O 1
ATOM 687 N N . ASP A 1 87 ? -13.211 -1.772 6.096 1.00 92.00 87 ASP A N 1
ATOM 688 C CA . ASP A 1 87 ? -14.476 -2.167 5.457 1.00 92.00 87 ASP A CA 1
ATOM 689 C C . ASP A 1 87 ? -14.996 -1.126 4.445 1.00 92.00 87 ASP A C 1
ATOM 691 O O . ASP A 1 87 ? -16.089 -0.568 4.555 1.00 92.00 87 ASP A O 1
ATOM 695 N N . ARG A 1 88 ? -14.151 -0.781 3.464 1.00 89.50 88 ARG A N 1
ATOM 696 C CA . ARG A 1 88 ? -14.466 0.228 2.443 1.00 89.50 88 ARG A CA 1
ATOM 697 C C . ARG A 1 88 ? -14.650 -0.389 1.068 1.00 89.50 88 ARG A C 1
ATOM 699 O O . ARG A 1 88 ? -13.787 -1.096 0.562 1.00 89.50 88 ARG A O 1
ATOM 706 N N . ASN A 1 89 ? -15.729 0.025 0.408 1.00 87.19 89 ASN A N 1
ATOM 707 C CA . ASN A 1 89 ? -16.022 -0.273 -0.998 1.00 87.19 89 ASN A CA 1
ATOM 708 C C . ASN A 1 89 ? -15.348 0.691 -1.994 1.00 87.19 89 ASN A C 1
ATOM 710 O O . ASN A 1 89 ? -15.484 0.534 -3.206 1.00 87.19 89 ASN A O 1
ATOM 714 N N . LYS A 1 90 ? -14.667 1.726 -1.494 1.00 89.88 90 LYS A N 1
ATOM 715 C CA . LYS A 1 90 ? -13.957 2.735 -2.284 1.00 89.88 90 LYS A CA 1
ATOM 716 C C . LYS A 1 90 ? -12.523 2.846 -1.794 1.00 89.88 90 LYS A C 1
ATOM 718 O O . LYS A 1 90 ? -12.272 2.738 -0.595 1.00 89.88 90 LYS A O 1
ATOM 723 N N . SER A 1 91 ? -11.631 3.187 -2.723 1.00 92.81 91 SER A N 1
ATOM 724 C CA . SER A 1 91 ? -10.213 3.443 -2.461 1.00 92.81 91 SER A CA 1
ATOM 725 C C . SER A 1 91 ? -10.001 4.314 -1.218 1.00 92.81 91 SER A C 1
ATOM 727 O O . SER A 1 91 ? -10.553 5.417 -1.107 1.00 92.81 91 SER A O 1
ATOM 729 N N . PHE A 1 92 ? -9.186 3.811 -0.290 1.00 94.50 92 PHE A N 1
ATOM 730 C CA . PHE A 1 92 ? -8.777 4.525 0.914 1.00 94.50 92 PHE A CA 1
ATOM 731 C C . PHE A 1 92 ? -7.825 5.673 0.555 1.00 94.50 92 PHE A C 1
ATOM 733 O O . PHE A 1 92 ? -7.891 6.746 1.153 1.00 94.50 92 PHE A O 1
ATOM 740 N N . LEU A 1 93 ? -6.975 5.480 -0.455 1.00 92.88 93 LEU A N 1
ATOM 741 C CA . LEU A 1 93 ? -5.984 6.459 -0.913 1.00 92.88 93 LEU A CA 1
ATOM 742 C C . LEU A 1 93 ? -6.551 7.507 -1.893 1.00 92.88 93 LEU A C 1
ATOM 744 O O . LEU A 1 93 ? -5.799 8.296 -2.466 1.00 92.88 93 LEU A O 1
ATOM 748 N N . ASN A 1 94 ? -7.870 7.536 -2.103 1.00 83.69 94 ASN A N 1
ATOM 749 C CA . ASN A 1 94 ? -8.524 8.499 -2.986 1.00 83.69 94 ASN A CA 1
ATOM 750 C C . ASN A 1 94 ? -8.313 9.953 -2.518 1.00 83.69 94 ASN A C 1
ATOM 752 O O . ASN A 1 94 ? -8.615 10.304 -1.383 1.00 83.69 94 ASN A O 1
ATOM 756 N N . ASN A 1 95 ? -7.907 10.834 -3.436 1.00 72.69 95 ASN A N 1
ATOM 757 C CA . ASN A 1 95 ? -7.679 12.254 -3.155 1.00 72.69 95 ASN A CA 1
ATOM 758 C C . ASN A 1 95 ? -8.959 13.049 -2.810 1.00 72.69 95 ASN A C 1
ATOM 760 O O . ASN A 1 95 ? -8.850 14.154 -2.289 1.00 72.69 95 ASN A O 1
ATOM 764 N N . LYS A 1 96 ? -10.163 12.539 -3.120 1.00 80.19 96 LYS A N 1
ATOM 765 C CA . LYS A 1 96 ? -11.430 13.267 -2.895 1.00 80.19 96 LYS A CA 1
ATOM 766 C C . LYS A 1 96 ? -11.848 13.337 -1.424 1.00 80.19 96 LYS A C 1
ATOM 768 O O . LYS A 1 96 ? -12.510 14.289 -1.031 1.00 80.19 96 LYS A O 1
ATOM 773 N N . VAL A 1 97 ? -11.494 12.331 -0.624 1.00 80.94 97 VAL A N 1
ATOM 774 C CA . VAL A 1 97 ? -11.828 12.261 0.805 1.00 80.94 97 VAL A CA 1
ATOM 775 C C . VAL A 1 97 ? -10.554 11.952 1.567 1.00 80.94 97 VAL A C 1
ATOM 777 O O . VAL A 1 97 ? -9.903 10.942 1.316 1.00 80.94 97 VAL A O 1
ATOM 780 N N . ASN A 1 98 ? -10.194 12.808 2.521 1.00 86.62 98 ASN A N 1
ATOM 781 C CA . ASN A 1 98 ? -9.010 12.596 3.342 1.00 86.62 98 ASN A CA 1
ATOM 782 C C . ASN A 1 98 ? -9.266 11.520 4.412 1.00 86.62 98 ASN A C 1
ATOM 784 O O . ASN A 1 98 ? -9.440 11.840 5.586 1.00 86.62 98 ASN A O 1
ATOM 788 N N . ASN A 1 99 ? -9.267 10.245 4.016 1.00 91.25 99 ASN A N 1
ATOM 789 C CA . ASN A 1 99 ? -9.544 9.122 4.919 1.00 91.25 99 ASN A CA 1
ATOM 790 C C . ASN A 1 99 ? -8.545 9.026 6.083 1.00 91.25 99 ASN A C 1
ATOM 792 O O . ASN A 1 99 ? -8.907 8.582 7.166 1.00 91.25 99 ASN A O 1
ATOM 796 N N . PHE A 1 100 ? -7.322 9.534 5.911 1.00 92.25 100 PHE A N 1
ATOM 797 C CA . PHE A 1 100 ? -6.333 9.628 6.988 1.00 92.25 100 PHE A CA 1
ATOM 798 C C . PHE A 1 100 ? -6.736 10.565 8.138 1.00 92.25 100 PHE A C 1
ATOM 800 O O . PHE A 1 100 ? -6.150 10.473 9.211 1.00 92.25 100 PHE A O 1
ATOM 807 N N . ALA A 1 101 ? -7.679 11.488 7.923 1.00 90.31 101 ALA A N 1
ATOM 808 C CA . ALA A 1 101 ? -8.220 12.336 8.988 1.00 90.31 101 ALA A CA 1
ATOM 809 C C . ALA A 1 101 ? -9.372 11.671 9.757 1.00 90.31 101 ALA A C 1
ATOM 811 O O . ALA A 1 101 ? -9.793 12.199 10.778 1.00 90.31 101 ALA A O 1
ATOM 812 N N . LEU A 1 102 ? -9.884 10.540 9.261 1.00 90.31 102 LEU A N 1
ATOM 813 C CA . LEU A 1 102 ? -11.016 9.819 9.847 1.00 90.31 102 LEU A CA 1
ATOM 814 C C . LEU A 1 102 ? -10.580 8.665 10.760 1.00 90.31 102 LEU A C 1
ATOM 816 O O . LEU A 1 102 ? -11.433 8.015 11.355 1.00 90.31 102 LEU A O 1
ATOM 820 N N . ILE A 1 103 ? -9.278 8.383 10.829 1.00 92.94 103 ILE A N 1
ATOM 821 C CA . ILE A 1 103 ? -8.713 7.294 11.628 1.00 92.94 103 ILE A CA 1
ATOM 822 C C . ILE A 1 103 ? -8.135 7.834 12.938 1.00 92.94 103 ILE A C 1
ATOM 824 O O . ILE A 1 103 ? -7.553 8.921 12.962 1.00 92.94 103 ILE A O 1
ATOM 828 N N . ASP A 1 104 ? -8.276 7.066 14.018 1.00 94.50 104 ASP A N 1
ATOM 829 C CA . ASP A 1 104 ? -7.711 7.410 15.328 1.00 94.50 104 ASP A CA 1
ATOM 830 C C . ASP A 1 104 ? -6.175 7.246 15.368 1.00 94.50 104 ASP A C 1
ATOM 832 O O . ASP A 1 104 ? -5.541 6.820 14.399 1.00 94.50 104 ASP A O 1
ATOM 836 N N . SER A 1 105 ? -5.545 7.603 16.490 1.00 94.00 105 SER A N 1
ATOM 837 C CA . SER A 1 105 ? -4.084 7.545 16.652 1.00 94.00 105 SER A CA 1
ATOM 838 C C . SER A 1 105 ? -3.508 6.126 16.565 1.00 94.00 105 SER A C 1
ATOM 840 O O . SER A 1 105 ? -2.417 5.939 16.016 1.00 94.00 105 SER A O 1
ATOM 842 N N . ILE A 1 106 ? -4.233 5.120 17.060 1.00 94.88 106 ILE A N 1
ATOM 843 C CA . ILE A 1 106 ? -3.813 3.714 17.043 1.00 94.88 106 ILE A CA 1
ATOM 844 C C . ILE A 1 106 ? -3.858 3.198 15.604 1.00 94.88 106 ILE A C 1
ATOM 846 O O . ILE A 1 106 ? -2.884 2.634 15.102 1.00 94.88 106 ILE A O 1
ATOM 850 N N . GLN A 1 107 ? -4.962 3.457 14.909 1.00 95.81 107 GLN A N 1
ATOM 851 C CA . GLN A 1 107 ? -5.142 3.127 13.501 1.00 95.81 107 GLN A CA 1
ATOM 852 C C . GLN A 1 107 ? -4.107 3.849 12.633 1.00 95.81 107 GLN A C 1
ATOM 854 O O . GLN A 1 107 ? -3.494 3.233 11.765 1.00 95.81 107 GLN A O 1
ATOM 859 N N . ASN A 1 108 ? -3.848 5.134 12.890 1.00 95.88 108 ASN A N 1
ATOM 860 C CA . ASN A 1 108 ? -2.832 5.904 12.175 1.00 95.88 108 ASN A CA 1
ATOM 861 C C . ASN A 1 108 ? -1.440 5.280 12.319 1.00 95.88 108 ASN A C 1
ATOM 863 O O . ASN A 1 108 ? -0.739 5.109 11.321 1.00 95.88 108 ASN A O 1
ATOM 867 N N . THR A 1 109 ? -1.080 4.879 13.540 1.00 95.06 109 THR A N 1
ATOM 868 C CA . THR A 1 109 ? 0.175 4.175 13.832 1.00 95.06 109 THR A CA 1
ATOM 869 C C . THR A 1 109 ? 0.251 2.851 13.076 1.00 95.06 109 THR A C 1
ATOM 871 O O . THR A 1 109 ? 1.253 2.585 12.414 1.00 95.06 109 THR A O 1
ATOM 874 N N . ALA A 1 110 ? -0.823 2.058 13.080 1.00 97.06 110 ALA A N 1
ATOM 875 C CA . ALA A 1 110 ? -0.891 0.802 12.335 1.00 97.06 110 ALA A CA 1
ATOM 876 C C . ALA A 1 110 ? -0.702 1.004 10.819 1.00 97.06 110 ALA A C 1
ATOM 878 O O . ALA A 1 110 ? 0.024 0.242 10.179 1.00 97.06 110 ALA A O 1
ATOM 879 N N . VAL A 1 111 ? -1.291 2.058 10.242 1.00 97.50 111 VAL A N 1
ATOM 880 C CA . VAL A 1 111 ? -1.103 2.418 8.826 1.00 97.50 111 VAL A CA 1
ATOM 881 C C . VAL A 1 111 ? 0.340 2.843 8.541 1.00 97.50 111 VAL A C 1
ATOM 883 O O . VAL A 1 111 ? 0.909 2.421 7.534 1.00 97.50 111 VAL A O 1
ATOM 886 N N . SER A 1 112 ? 0.965 3.629 9.421 1.00 95.88 112 SER A N 1
ATOM 887 C CA . SER A 1 112 ? 2.381 3.998 9.284 1.00 95.88 112 SER A CA 1
ATOM 888 C C . SER A 1 112 ? 3.290 2.769 9.345 1.00 95.88 112 SER A C 1
ATOM 890 O O . SER A 1 112 ? 4.131 2.582 8.468 1.00 95.88 112 SER A O 1
ATOM 892 N N . MET A 1 113 ? 3.077 1.885 10.326 1.00 95.56 113 MET A N 1
ATOM 893 C CA . MET A 1 113 ? 3.824 0.631 10.464 1.00 95.56 113 MET A CA 1
ATOM 894 C C . MET A 1 113 ? 3.651 -0.275 9.245 1.00 95.56 113 MET A C 1
ATOM 896 O O . MET A 1 113 ? 4.627 -0.861 8.779 1.00 95.56 113 MET A O 1
ATOM 900 N N . LEU A 1 114 ? 2.431 -0.364 8.700 1.00 97.31 114 LEU A N 1
ATOM 901 C CA . LEU A 1 114 ? 2.175 -1.065 7.446 1.00 97.31 114 LEU A CA 1
ATOM 902 C C . LEU A 1 114 ? 3.074 -0.516 6.336 1.00 97.31 114 LEU A C 1
ATOM 904 O O . LEU A 1 114 ? 3.829 -1.282 5.737 1.00 97.31 114 LEU A O 1
ATOM 908 N N . MET A 1 115 ? 3.009 0.793 6.078 1.00 96.56 115 MET A N 1
ATOM 909 C CA . MET A 1 115 ? 3.782 1.420 5.007 1.00 96.56 115 MET A CA 1
ATOM 910 C C . MET A 1 115 ? 5.276 1.156 5.194 1.00 96.56 115 MET A C 1
ATOM 912 O O . MET A 1 115 ? 5.881 0.591 4.288 1.00 96.56 115 MET A O 1
ATOM 916 N N . CYS A 1 116 ? 5.835 1.435 6.377 1.00 95.12 116 CYS A N 1
ATOM 917 C CA . CYS A 1 116 ? 7.248 1.196 6.689 1.00 95.12 116 CYS A CA 1
ATOM 918 C C . CYS A 1 116 ? 7.665 -0.271 6.498 1.00 95.12 116 CYS A C 1
ATOM 920 O O . CYS A 1 116 ? 8.721 -0.540 5.934 1.00 95.12 116 CYS A O 1
ATOM 922 N N . SER A 1 117 ? 6.815 -1.231 6.883 1.00 95.50 117 SER A N 1
ATOM 923 C CA . SER A 1 117 ? 7.105 -2.668 6.733 1.00 95.50 117 SER A CA 1
ATOM 924 C C . SER A 1 117 ? 7.156 -3.158 5.280 1.00 95.50 117 SER A C 1
ATOM 926 O O . SER A 1 117 ? 7.556 -4.292 5.022 1.00 95.50 117 SER A O 1
ATOM 928 N N . THR A 1 118 ? 6.742 -2.315 4.333 1.00 96.69 118 THR A N 1
ATOM 929 C CA . THR A 1 118 ? 6.682 -2.625 2.899 1.00 96.69 118 THR A CA 1
ATOM 930 C C . THR A 1 118 ? 7.634 -1.760 2.074 1.00 96.69 118 THR A C 1
ATOM 932 O O . THR A 1 118 ? 7.441 -1.638 0.867 1.00 96.69 118 THR A O 1
ATOM 935 N N . LEU A 1 119 ? 8.640 -1.146 2.701 1.00 95.38 119 LEU A N 1
ATOM 936 C CA . LEU A 1 119 ? 9.678 -0.365 2.025 1.00 95.38 119 LEU A CA 1
ATOM 937 C C . LEU A 1 119 ? 10.964 -1.173 1.874 1.00 95.38 119 LEU A C 1
ATOM 939 O O . LEU A 1 119 ? 11.300 -1.996 2.729 1.00 95.38 119 LEU A O 1
ATOM 943 N N . ASP A 1 120 ? 11.722 -0.905 0.812 1.00 93.31 120 ASP A N 1
ATOM 944 C CA . ASP A 1 120 ? 13.108 -1.350 0.768 1.00 93.31 120 ASP A CA 1
ATOM 945 C C . ASP A 1 120 ? 13.929 -0.673 1.884 1.00 93.31 120 ASP A C 1
ATOM 947 O O . ASP A 1 120 ? 13.585 0.403 2.379 1.00 93.31 120 ASP A O 1
ATOM 951 N N . LYS A 1 121 ? 15.046 -1.297 2.266 1.00 92.25 121 LYS A N 1
ATOM 952 C CA . LYS A 1 121 ? 15.880 -0.854 3.391 1.00 92.25 121 LYS A CA 1
ATOM 953 C C . LYS A 1 121 ? 16.378 0.590 3.249 1.00 92.25 121 LYS A C 1
ATOM 955 O O . LYS A 1 121 ? 16.439 1.303 4.247 1.00 92.25 121 LYS A O 1
ATOM 960 N N . ALA A 1 122 ? 16.721 1.031 2.038 1.00 88.94 122 ALA A N 1
ATOM 961 C CA . ALA A 1 122 ? 17.202 2.389 1.805 1.00 88.94 122 ALA A CA 1
ATOM 962 C C . ALA A 1 122 ? 16.078 3.422 1.979 1.00 88.94 122 ALA A C 1
ATOM 964 O O . ALA A 1 122 ? 16.285 4.449 2.625 1.00 88.94 122 ALA A O 1
ATOM 965 N N . LEU A 1 123 ? 14.873 3.145 1.463 1.00 90.25 123 LEU A N 1
ATOM 966 C CA . LEU A 1 123 ? 13.705 3.998 1.710 1.00 90.25 123 LEU A CA 1
ATOM 967 C C . LEU A 1 123 ? 13.320 4.032 3.186 1.00 90.25 123 LEU A C 1
ATOM 969 O O . LEU A 1 123 ? 13.008 5.108 3.694 1.00 90.25 123 LEU A O 1
ATOM 973 N N . LEU A 1 124 ? 13.355 2.884 3.866 1.00 92.25 124 LEU A N 1
ATOM 974 C CA . LEU A 1 124 ? 13.043 2.798 5.289 1.00 92.25 124 LEU A CA 1
ATOM 975 C C . LEU A 1 124 ? 13.976 3.691 6.114 1.00 92.25 124 LEU A C 1
ATOM 977 O O . LEU A 1 124 ? 13.488 4.511 6.881 1.00 92.25 124 LEU A O 1
ATOM 981 N N . SER A 1 125 ? 15.289 3.625 5.874 1.00 88.94 125 SER A N 1
ATOM 982 C CA . SER A 1 125 ? 16.272 4.469 6.567 1.00 88.94 125 SER A CA 1
ATOM 983 C C . SER A 1 125 ? 16.014 5.972 6.362 1.00 88.94 125 SER A C 1
ATOM 985 O O . SER A 1 125 ? 16.052 6.759 7.311 1.00 88.94 125 SER A O 1
ATOM 987 N N . ILE A 1 126 ? 15.668 6.386 5.136 1.00 86.44 126 ILE A N 1
ATOM 988 C CA . ILE A 1 126 ? 15.295 7.782 4.847 1.00 86.44 126 ILE A CA 1
ATOM 989 C C . ILE A 1 126 ? 14.022 8.176 5.600 1.00 86.44 126 ILE A C 1
ATOM 991 O O . ILE A 1 126 ? 13.947 9.274 6.146 1.00 86.44 126 ILE A O 1
ATOM 995 N N . VAL A 1 127 ? 13.023 7.299 5.643 1.00 88.62 127 VAL A N 1
ATOM 996 C CA . VAL A 1 127 ? 11.765 7.552 6.353 1.00 88.62 127 VAL A CA 1
ATOM 997 C C . VAL A 1 127 ? 11.984 7.661 7.865 1.00 88.62 127 VAL A C 1
ATOM 999 O O . VAL A 1 127 ? 11.461 8.591 8.478 1.00 88.62 127 VAL A O 1
ATOM 1002 N N . GLU A 1 128 ? 12.775 6.764 8.453 1.00 87.56 128 GLU A N 1
ATOM 1003 C CA . GLU A 1 128 ? 13.089 6.746 9.887 1.00 87.56 128 GLU A CA 1
ATOM 1004 C C . GLU A 1 128 ? 13.824 8.020 10.320 1.00 87.56 128 GLU A C 1
ATOM 1006 O O . GLU A 1 128 ? 13.459 8.625 11.323 1.00 87.56 128 GLU A O 1
ATOM 1011 N N . SER A 1 129 ? 14.773 8.513 9.515 1.00 82.88 129 SER A N 1
ATOM 1012 C CA . SER A 1 129 ? 15.476 9.778 9.803 1.00 82.88 129 SER A CA 1
ATOM 1013 C C . SER A 1 129 ? 14.580 11.026 9.821 1.00 82.88 129 SER A C 1
ATOM 1015 O O . SER A 1 129 ? 14.946 12.034 10.420 1.00 82.88 129 SER A O 1
ATOM 1017 N N . HIS A 1 130 ? 13.409 10.983 9.179 1.00 77.88 130 HIS A N 1
ATOM 1018 C CA . HIS A 1 130 ? 12.490 12.122 9.085 1.00 77.88 130 HIS A CA 1
ATOM 1019 C C . HIS A 1 130 ? 11.407 12.134 10.181 1.00 77.88 130 HIS A C 1
ATOM 1021 O O . HIS A 1 130 ? 10.611 13.072 10.214 1.00 77.88 130 HIS A O 1
ATOM 1027 N N . ASN A 1 131 ? 11.360 11.127 11.068 1.00 72.69 131 ASN A N 1
ATOM 1028 C CA . ASN A 1 131 ? 10.434 11.043 12.209 1.00 72.69 131 ASN A CA 1
ATOM 1029 C C . ASN A 1 131 ? 8.974 11.415 11.869 1.00 72.69 131 ASN A C 1
ATOM 1031 O O . ASN A 1 131 ? 8.367 12.308 12.467 1.00 72.69 131 ASN A O 1
ATOM 1035 N N . PHE A 1 132 ? 8.380 10.724 10.892 1.00 73.31 132 PHE A N 1
ATOM 1036 C CA . PHE A 1 132 ? 6.992 10.978 10.501 1.00 73.31 132 PHE A CA 1
ATOM 1037 C C . PHE A 1 132 ? 6.000 10.599 11.607 1.00 73.31 132 PHE A C 1
ATOM 1039 O O . PHE A 1 132 ? 5.818 9.427 11.922 1.00 73.31 132 PHE A O 1
ATOM 1046 N N . SER A 1 133 ? 5.275 11.593 12.125 1.00 68.31 133 SER A N 1
ATOM 1047 C CA . SER A 1 133 ? 4.239 11.394 13.150 1.00 68.31 133 SER A CA 1
ATOM 1048 C C . SER A 1 133 ? 2.870 10.984 12.595 1.00 68.31 133 SER A C 1
ATOM 1050 O O . SER A 1 133 ? 1.998 10.575 13.357 1.00 68.31 133 SER A O 1
ATOM 1052 N N . LYS A 1 134 ? 2.642 11.108 11.277 1.00 86.88 134 LYS A N 1
ATOM 1053 C CA . LYS A 1 134 ? 1.335 10.852 10.642 1.00 86.88 134 LYS A CA 1
ATOM 1054 C C . LYS A 1 134 ? 1.473 10.059 9.344 1.00 86.88 134 LYS A C 1
ATOM 1056 O O . LYS A 1 134 ? 2.176 10.483 8.425 1.00 86.88 134 LYS A O 1
ATOM 1061 N N . SER A 1 135 ? 0.691 8.988 9.216 1.00 93.25 135 SER A N 1
ATOM 1062 C CA . SER A 1 135 ? 0.648 8.111 8.031 1.00 93.25 135 SER A CA 1
ATOM 1063 C C . SER A 1 135 ? 0.363 8.846 6.717 1.00 93.25 135 SER A C 1
ATOM 1065 O O . SER A 1 135 ? 0.942 8.511 5.687 1.00 93.25 135 SER A O 1
ATOM 1067 N N . LYS A 1 136 ? -0.466 9.900 6.735 1.00 94.00 136 LYS A N 1
ATOM 1068 C CA . LYS A 1 136 ? -0.723 10.737 5.548 1.00 94.00 136 LYS A CA 1
ATOM 1069 C C . LYS A 1 136 ? 0.550 11.393 5.013 1.00 94.00 136 LYS A C 1
ATOM 1071 O O . LYS A 1 136 ? 0.780 11.400 3.808 1.00 94.00 136 LYS A O 1
ATOM 1076 N N . ALA A 1 137 ? 1.350 11.973 5.907 1.00 91.94 137 ALA A N 1
ATOM 1077 C CA . ALA A 1 137 ? 2.574 12.671 5.528 1.00 91.94 137 ALA A CA 1
ATOM 1078 C C . ALA A 1 137 ? 3.600 11.685 4.958 1.00 91.94 137 ALA A C 1
ATOM 1080 O O . ALA A 1 137 ? 4.200 11.958 3.920 1.00 91.94 137 ALA A O 1
ATOM 1081 N N . LEU A 1 138 ? 3.714 10.506 5.580 1.00 94.25 138 LEU A N 1
ATOM 1082 C CA . LEU A 1 138 ? 4.519 9.402 5.067 1.00 94.25 138 LEU A CA 1
ATOM 1083 C C . LEU A 1 138 ? 4.070 8.980 3.660 1.00 94.25 138 LEU A C 1
ATOM 1085 O O . LEU A 1 138 ? 4.889 8.903 2.745 1.00 94.25 138 LEU A O 1
ATOM 1089 N N . PHE A 1 139 ? 2.771 8.754 3.459 1.00 94.19 139 PHE A N 1
ATOM 1090 C CA . PHE A 1 139 ? 2.237 8.359 2.158 1.00 94.19 139 PHE A CA 1
ATOM 1091 C C . PHE A 1 139 ? 2.520 9.400 1.069 1.00 94.19 139 PHE A C 1
ATOM 1093 O O . PHE A 1 139 ? 2.992 9.047 -0.013 1.00 94.19 139 PHE A O 1
ATOM 1100 N N . GLU A 1 140 ? 2.275 10.683 1.346 1.00 91.75 140 GLU A N 1
ATOM 1101 C CA . GLU A 1 140 ? 2.526 11.755 0.379 1.00 91.75 140 GLU A CA 1
ATOM 1102 C C . GLU A 1 140 ? 4.023 11.935 0.082 1.00 91.75 140 GLU A C 1
ATOM 1104 O O . GLU A 1 140 ? 4.390 12.161 -1.075 1.00 91.75 140 GLU A O 1
ATOM 1109 N N . LEU A 1 141 ? 4.913 11.735 1.066 1.00 90.12 141 LEU A N 1
ATOM 1110 C CA . LEU A 1 141 ? 6.353 11.670 0.804 1.00 90.12 141 LEU A CA 1
ATOM 1111 C C . LEU A 1 141 ? 6.672 10.528 -0.170 1.00 90.12 141 LEU A C 1
ATOM 1113 O O . LEU A 1 141 ? 7.280 10.772 -1.218 1.00 90.12 141 LEU A O 1
ATOM 1117 N N . LEU A 1 142 ? 6.258 9.300 0.153 1.00 91.75 142 LEU A N 1
ATOM 1118 C CA . LEU A 1 142 ? 6.533 8.112 -0.662 1.00 91.75 142 LEU A CA 1
ATOM 1119 C C . LEU A 1 142 ? 5.996 8.287 -2.084 1.00 91.75 142 LEU A C 1
ATOM 1121 O O . LEU A 1 142 ? 6.701 8.021 -3.057 1.00 91.75 142 LEU A O 1
ATOM 1125 N N . LYS A 1 143 ? 4.786 8.831 -2.218 1.00 90.62 143 LYS A N 1
ATOM 1126 C CA . LYS A 1 143 ? 4.171 9.212 -3.492 1.00 90.62 143 LYS A CA 1
ATOM 1127 C C . LYS A 1 143 ? 5.010 10.233 -4.247 1.00 90.62 143 LYS A C 1
ATOM 1129 O O . LYS A 1 143 ? 5.329 10.013 -5.412 1.00 90.62 143 LYS A O 1
ATOM 1134 N N . SER A 1 144 ? 5.430 11.320 -3.607 1.00 86.81 144 SER A N 1
ATOM 1135 C CA . SER A 1 144 ? 6.223 12.362 -4.268 1.00 86.81 144 SER A CA 1
ATOM 1136 C C . SER A 1 144 ? 7.562 11.843 -4.816 1.00 86.81 144 SER A C 1
ATOM 1138 O O . SER A 1 144 ? 7.956 12.221 -5.924 1.00 86.81 144 SER A O 1
ATOM 1140 N N . LYS A 1 145 ? 8.232 10.942 -4.082 1.00 83.25 145 LYS A N 1
ATOM 1141 C CA . LYS A 1 145 ? 9.543 10.380 -4.442 1.00 83.25 145 LYS A CA 1
ATOM 1142 C C . LYS A 1 145 ? 9.425 9.239 -5.456 1.00 83.25 145 LYS A C 1
ATOM 1144 O O . LYS A 1 145 ? 10.127 9.244 -6.465 1.00 83.25 145 LYS A O 1
ATOM 1149 N N . CYS A 1 146 ? 8.499 8.311 -5.230 1.00 85.50 146 CYS A N 1
ATOM 1150 C CA . CYS A 1 146 ? 8.430 7.039 -5.954 1.00 85.50 146 CYS A CA 1
ATOM 1151 C C . CYS A 1 146 ? 7.402 7.032 -7.096 1.00 85.50 146 CYS A C 1
ATOM 1153 O O . CYS A 1 146 ? 7.543 6.279 -8.053 1.00 85.50 146 CYS A O 1
ATOM 1155 N N . LYS A 1 147 ? 6.384 7.902 -7.081 1.00 80.75 147 LYS A N 1
ATOM 1156 C CA . LYS A 1 147 ? 5.476 8.038 -8.236 1.00 80.75 147 LYS A CA 1
ATOM 1157 C C . LYS A 1 147 ? 6.160 8.766 -9.389 1.00 80.75 147 LYS A C 1
ATOM 1159 O O . LYS A 1 147 ? 5.997 8.404 -10.554 1.00 80.75 147 LYS A O 1
ATOM 1164 N N . ARG A 1 148 ? 6.965 9.788 -9.072 1.00 64.44 148 ARG A N 1
ATOM 1165 C CA . ARG A 1 148 ? 7.746 10.546 -10.066 1.00 64.44 148 ARG A CA 1
ATOM 1166 C C . ARG A 1 148 ? 8.879 9.737 -10.670 1.00 64.44 148 ARG A C 1
ATOM 1168 O O . ARG A 1 148 ? 9.226 9.958 -11.830 1.00 64.44 148 ARG A O 1
ATOM 1175 N N . SER A 1 149 ? 9.423 8.780 -9.932 1.00 60.53 149 SER A N 1
ATOM 1176 C CA . SER A 1 149 ? 10.432 7.888 -10.478 1.00 60.53 149 SER A CA 1
ATOM 1177 C C . SER A 1 149 ? 9.861 6.929 -11.526 1.00 60.53 149 SER A C 1
ATOM 1179 O O . SER A 1 149 ? 10.617 6.513 -12.388 1.00 60.53 149 SER A O 1
ATOM 1181 N N . GLY A 1 150 ? 8.543 6.702 -11.597 1.00 60.59 150 GLY A N 1
ATOM 1182 C CA . GLY A 1 150 ? 7.914 6.067 -12.762 1.00 60.59 150 GLY A CA 1
ATOM 1183 C C . GLY A 1 150 ? 8.182 6.823 -14.074 1.00 60.59 150 GLY A C 1
ATOM 1184 O O . GLY A 1 150 ? 8.368 6.208 -15.121 1.00 60.59 150 GLY A O 1
ATOM 1185 N N . ARG A 1 151 ? 8.295 8.161 -14.034 1.00 64.75 151 ARG A N 1
ATOM 1186 C CA . ARG A 1 151 ? 8.714 8.971 -15.195 1.00 64.75 151 ARG A CA 1
ATOM 1187 C C . ARG A 1 151 ? 10.199 8.774 -15.508 1.00 64.75 151 ARG A C 1
ATOM 1189 O O . ARG A 1 151 ? 10.547 8.620 -16.672 1.00 64.75 151 ARG A O 1
ATOM 1196 N N . ARG A 1 152 ? 11.056 8.725 -14.481 1.00 66.75 152 ARG A N 1
ATOM 1197 C CA . ARG A 1 152 ? 12.492 8.422 -14.639 1.00 66.75 152 ARG A CA 1
ATOM 1198 C C . ARG A 1 152 ? 12.718 7.013 -15.182 1.00 66.75 152 ARG A C 1
ATOM 1200 O O . ARG A 1 152 ? 13.506 6.844 -16.094 1.00 66.75 152 ARG A O 1
ATOM 1207 N N . GLN A 1 153 ? 11.974 6.028 -14.694 1.00 71.19 153 GLN A N 1
ATOM 1208 C CA . GLN A 1 153 ? 12.015 4.652 -15.171 1.00 71.19 153 GLN A CA 1
ATOM 1209 C C . GLN A 1 153 ? 11.604 4.568 -16.642 1.00 71.19 153 GLN A C 1
ATOM 1211 O O . GLN A 1 153 ? 12.255 3.871 -17.409 1.00 71.19 153 GLN A O 1
ATOM 1216 N N . LYS A 1 154 ? 10.572 5.315 -17.062 1.00 75.38 154 LYS A N 1
ATOM 1217 C CA . 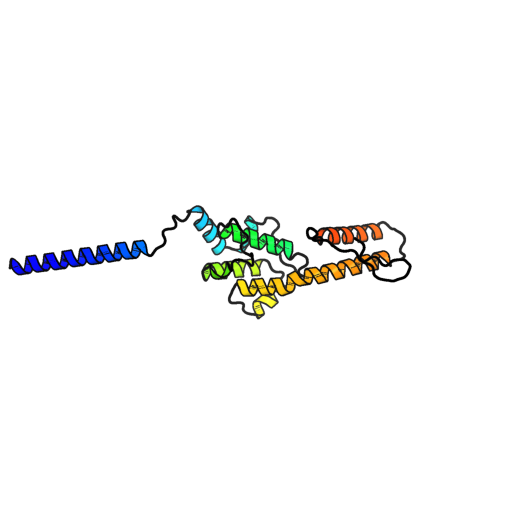LYS A 1 154 ? 10.207 5.428 -18.483 1.00 75.38 154 LYS A CA 1
ATOM 1218 C C . LYS A 1 154 ? 11.345 6.019 -19.319 1.00 75.38 154 LYS A C 1
ATOM 1220 O O . LYS A 1 154 ? 11.636 5.470 -20.372 1.00 75.38 154 LYS A O 1
ATOM 1225 N N . ILE A 1 155 ? 12.008 7.074 -18.842 1.00 78.00 155 ILE A N 1
ATOM 1226 C CA . ILE A 1 155 ? 13.179 7.664 -19.517 1.00 78.00 155 ILE A CA 1
ATOM 1227 C C . ILE A 1 155 ? 14.317 6.640 -19.625 1.00 78.00 155 ILE A C 1
ATOM 1229 O O . ILE A 1 155 ? 14.795 6.388 -20.723 1.00 78.00 155 ILE A O 1
ATOM 1233 N N . ILE A 1 156 ? 14.667 5.963 -18.528 1.00 79.88 156 ILE A N 1
ATOM 1234 C CA . ILE A 1 156 ? 15.711 4.925 -18.502 1.00 79.88 156 ILE A CA 1
ATOM 1235 C C . ILE A 1 156 ? 15.375 3.772 -19.460 1.00 79.88 156 ILE A C 1
ATOM 1237 O O . ILE A 1 156 ? 16.256 3.229 -20.123 1.00 79.88 156 ILE A O 1
ATOM 1241 N N . LEU A 1 157 ? 14.105 3.367 -19.550 1.00 80.75 157 LEU A N 1
ATOM 1242 C CA . LEU A 1 157 ? 13.681 2.335 -20.498 1.00 80.75 157 LEU A CA 1
ATOM 1243 C C . LEU A 1 157 ? 13.791 2.812 -21.949 1.00 80.75 157 LEU A C 1
ATOM 1245 O O . LEU A 1 157 ? 14.249 2.044 -22.790 1.00 80.75 157 LEU A O 1
ATOM 1249 N N . ILE A 1 158 ? 13.434 4.066 -22.238 1.00 83.06 158 ILE A N 1
ATOM 1250 C CA . ILE A 1 158 ? 13.620 4.668 -23.566 1.00 83.06 158 ILE A CA 1
ATOM 1251 C C . ILE A 1 158 ? 15.110 4.707 -23.930 1.00 83.06 158 ILE A C 1
ATOM 1253 O O . ILE A 1 158 ? 15.470 4.280 -25.022 1.00 83.06 158 ILE A O 1
ATOM 1257 N N . GLU A 1 159 ? 15.984 5.123 -23.013 1.00 85.94 159 GLU A N 1
ATOM 1258 C CA . GLU A 1 159 ? 17.440 5.117 -23.218 1.00 85.94 159 GLU A CA 1
ATOM 1259 C C . GLU A 1 159 ? 17.971 3.708 -23.514 1.00 85.94 159 GLU A C 1
ATOM 1261 O O . GLU A 1 159 ? 18.783 3.530 -24.420 1.00 85.94 159 GLU A O 1
ATOM 1266 N N . LYS A 1 160 ? 17.480 2.680 -22.808 1.00 85.88 160 LYS A N 1
ATOM 1267 C CA . LYS A 1 160 ? 17.851 1.277 -23.065 1.00 85.88 160 LYS A CA 1
ATOM 1268 C C . LYS A 1 160 ? 17.381 0.780 -24.433 1.00 85.88 160 LYS A C 1
ATOM 1270 O O . LYS A 1 160 ? 18.122 0.042 -25.085 1.00 85.88 160 LYS A O 1
ATOM 1275 N N . VAL A 1 161 ? 16.179 1.167 -24.867 1.00 86.44 161 VAL A N 1
ATOM 1276 C CA . VAL A 1 161 ? 15.661 0.847 -26.209 1.00 86.44 161 VAL A CA 1
ATOM 1277 C C . VAL A 1 161 ? 16.513 1.527 -27.277 1.00 86.44 161 VAL A C 1
ATOM 1279 O O . VAL A 1 161 ? 16.973 0.850 -28.192 1.00 86.44 161 VAL A O 1
ATOM 1282 N N . LEU A 1 162 ? 16.779 2.829 -27.131 1.00 85.50 162 LEU A N 1
ATOM 1283 C CA . LEU A 1 162 ? 17.613 3.597 -28.059 1.00 85.50 162 LEU A CA 1
ATOM 1284 C C . LEU A 1 162 ? 19.023 3.015 -28.155 1.00 85.50 162 LEU A C 1
ATOM 1286 O O . LEU A 1 162 ? 19.509 2.776 -29.256 1.00 85.50 162 LEU A O 1
ATOM 1290 N N . LYS A 1 163 ? 19.643 2.699 -27.013 1.00 86.81 163 LYS A N 1
ATOM 1291 C CA . LYS A 1 163 ? 20.957 2.055 -26.972 1.00 86.81 163 LYS A CA 1
ATOM 1292 C C . LYS A 1 163 ? 20.947 0.715 -27.708 1.00 86.81 163 LYS A C 1
ATOM 1294 O O . LYS A 1 163 ? 21.803 0.486 -28.553 1.00 86.81 163 LYS A O 1
ATOM 1299 N N . SER A 1 164 ? 19.952 -0.132 -27.439 1.00 81.44 164 SER A N 1
ATOM 1300 C CA . SER A 1 164 ? 19.829 -1.446 -28.091 1.00 81.44 164 SER A CA 1
ATOM 1301 C C . SER A 1 164 ? 19.605 -1.341 -29.602 1.00 81.44 164 SER A C 1
ATOM 1303 O O . SER A 1 164 ? 20.057 -2.215 -30.333 1.00 81.44 164 SER A O 1
ATOM 1305 N N . ALA A 1 165 ? 18.923 -0.287 -30.063 1.00 80.56 165 ALA A N 1
ATOM 1306 C CA . ALA A 1 165 ? 18.720 -0.002 -31.483 1.00 80.56 165 ALA A CA 1
ATOM 1307 C C . ALA A 1 165 ? 19.973 0.583 -32.159 1.00 80.56 165 ALA A C 1
ATOM 1309 O O . ALA A 1 165 ? 20.192 0.345 -33.339 1.00 80.56 165 ALA A O 1
ATOM 1310 N N . SER A 1 166 ? 20.794 1.333 -31.416 1.00 80.81 166 SER A N 1
ATOM 1311 C CA . SER A 1 166 ? 22.055 1.907 -31.910 1.00 80.81 166 SER A CA 1
ATOM 1312 C C . SER A 1 166 ? 23.233 0.927 -31.897 1.00 80.81 166 SER A C 1
ATOM 1314 O O . SER A 1 166 ? 24.262 1.179 -32.520 1.00 80.81 166 SER A O 1
ATOM 1316 N N . GLU A 1 167 ? 23.113 -0.186 -31.168 1.00 78.50 167 GLU A N 1
ATOM 1317 C CA . GLU A 1 167 ? 24.095 -1.265 -31.206 1.00 78.50 167 GLU A CA 1
ATOM 1318 C C . GLU A 1 167 ? 24.023 -1.938 -32.588 1.00 78.50 167 GLU A C 1
ATOM 1320 O O . GLU A 1 167 ? 23.135 -2.749 -32.832 1.00 78.50 167 GLU A O 1
ATOM 1325 N N . ASN A 1 168 ? 24.992 -1.656 -33.470 1.00 67.06 168 ASN A N 1
ATOM 1326 C CA . ASN A 1 168 ? 25.198 -2.334 -34.767 1.00 67.06 168 ASN A CA 1
ATOM 1327 C C . ASN A 1 168 ? 25.627 -3.814 -34.610 1.00 67.06 168 ASN A C 1
ATOM 1329 O O . ASN A 1 168 ? 26.410 -4.347 -35.396 1.00 67.06 168 ASN A O 1
ATOM 1333 N N . SER A 1 169 ? 25.182 -4.477 -33.543 1.00 67.12 169 SER A N 1
ATOM 1334 C CA . SER A 1 169 ? 25.486 -5.872 -33.269 1.00 67.12 169 SER A CA 1
ATOM 1335 C C . SER A 1 169 ? 24.598 -6.762 -34.142 1.00 67.12 169 SER A C 1
ATOM 1337 O O . SER A 1 169 ? 23.398 -6.497 -34.245 1.00 67.12 169 SER A O 1
ATOM 1339 N N . PRO A 1 170 ? 25.137 -7.840 -34.743 1.00 74.31 170 PRO A N 1
ATOM 1340 C CA . PRO A 1 170 ? 24.317 -8.831 -35.424 1.00 74.31 170 PRO A CA 1
ATOM 1341 C C . PRO A 1 170 ? 23.229 -9.340 -34.477 1.00 74.31 170 PRO A C 1
ATOM 1343 O O . PRO A 1 170 ? 23.500 -9.571 -33.293 1.00 74.31 170 PRO A O 1
ATOM 1346 N N . ALA A 1 171 ? 22.015 -9.535 -34.997 1.00 76.38 171 ALA A N 1
ATOM 1347 C CA . ALA A 1 171 ? 20.884 -10.068 -34.245 1.00 76.38 171 ALA A CA 1
ATOM 1348 C C . ALA A 1 171 ? 21.201 -11.488 -33.743 1.00 76.38 171 ALA A C 1
ATOM 1350 O O . ALA A 1 171 ? 20.933 -12.498 -34.387 1.00 76.38 171 ALA A O 1
ATOM 1351 N N . SER A 1 172 ? 21.831 -11.547 -32.576 1.00 83.56 172 SER A N 1
ATOM 1352 C CA . SER A 1 172 ? 22.2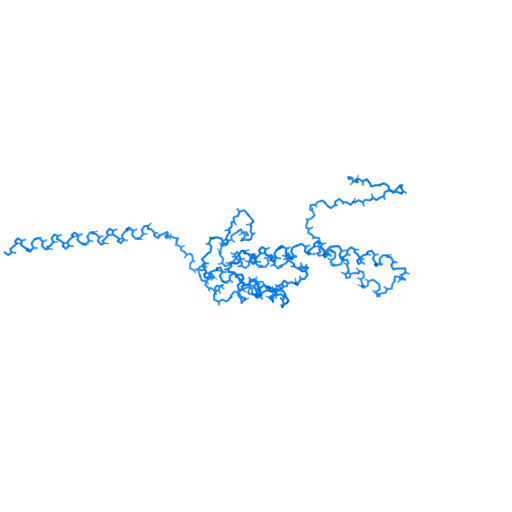83 -12.755 -31.904 1.00 83.56 172 SER A CA 1
ATOM 1353 C C . SER A 1 172 ? 21.279 -13.164 -30.832 1.00 83.56 172 SER A C 1
ATOM 1355 O O . SER A 1 172 ? 20.448 -12.374 -30.374 1.00 83.56 172 SER A O 1
ATOM 1357 N N . LYS A 1 173 ? 21.373 -14.411 -30.366 1.00 84.31 173 LYS A N 1
ATOM 1358 C CA . LYS A 1 173 ? 20.520 -14.920 -29.280 1.00 84.31 173 LYS A CA 1
ATOM 1359 C C . LYS A 1 173 ? 20.642 -14.078 -28.001 1.00 84.31 173 LYS A C 1
ATOM 1361 O O . LYS A 1 173 ? 19.650 -13.866 -27.303 1.00 84.31 173 LYS A O 1
ATOM 1366 N N . SER A 1 174 ? 21.838 -13.565 -27.710 1.00 81.81 174 SER A N 1
ATOM 1367 C CA . SER A 1 174 ? 22.077 -12.671 -26.574 1.00 81.81 174 SER A CA 1
ATOM 1368 C C . SER A 1 174 ? 21.419 -11.306 -26.783 1.00 81.81 174 SER A C 1
ATOM 1370 O O . SER A 1 174 ? 20.773 -10.810 -25.861 1.00 81.81 174 SER A O 1
ATOM 1372 N N . TRP A 1 175 ? 21.488 -10.736 -27.991 1.00 86.06 175 TRP A N 1
ATOM 1373 C CA . TRP A 1 175 ? 20.786 -9.496 -28.334 1.00 86.06 175 TRP A CA 1
ATOM 1374 C C . TRP A 1 175 ? 19.265 -9.639 -28.176 1.00 86.06 175 TRP A C 1
ATOM 1376 O O . TRP A 1 175 ? 18.655 -8.858 -27.445 1.00 86.06 175 TRP A O 1
ATOM 1386 N N . LEU A 1 176 ? 18.664 -10.689 -28.752 1.00 81.88 176 LEU A N 1
ATOM 1387 C CA . LEU A 1 176 ? 17.223 -10.961 -28.640 1.00 81.88 176 LEU A CA 1
ATOM 1388 C C . LEU A 1 176 ? 16.783 -11.132 -27.185 1.00 81.88 176 LEU A C 1
ATOM 1390 O O . LEU A 1 176 ? 15.763 -10.584 -26.778 1.00 81.88 176 LEU A O 1
ATOM 1394 N N . THR A 1 177 ? 17.573 -11.843 -26.378 1.00 86.31 177 THR A N 1
ATOM 1395 C CA . THR A 1 177 ? 17.283 -12.024 -24.949 1.00 86.31 177 THR A CA 1
ATOM 1396 C C . THR A 1 177 ? 17.253 -10.682 -24.215 1.00 86.31 177 THR A C 1
ATOM 1398 O O . THR A 1 177 ? 16.297 -10.401 -23.491 1.00 86.31 177 THR A O 1
ATOM 1401 N N . ARG A 1 178 ? 18.254 -9.815 -24.437 1.00 82.25 178 ARG A N 1
ATOM 1402 C CA . ARG A 1 178 ? 18.295 -8.471 -23.831 1.00 82.25 178 ARG A CA 1
ATOM 1403 C C . ARG A 1 178 ? 17.116 -7.614 -24.289 1.00 82.25 178 ARG A C 1
ATOM 1405 O O . ARG A 1 178 ? 16.472 -6.966 -23.466 1.00 82.25 178 ARG A O 1
ATOM 1412 N N . PHE A 1 179 ? 16.804 -7.644 -25.581 1.00 83.19 179 PHE A N 1
ATOM 1413 C CA . PHE A 1 179 ? 15.709 -6.873 -26.157 1.00 83.19 179 PHE A CA 1
ATOM 1414 C C . PHE A 1 179 ? 14.337 -7.322 -25.626 1.00 83.19 179 PHE A C 1
ATOM 1416 O O . PHE A 1 179 ? 13.524 -6.487 -25.230 1.00 83.19 179 PHE A O 1
ATOM 1423 N N . CYS A 1 180 ? 14.095 -8.631 -25.514 1.00 83.81 180 CYS A N 1
ATOM 1424 C CA . CYS A 1 180 ? 12.865 -9.190 -24.945 1.00 83.81 180 CYS A CA 1
ATOM 1425 C C . CYS A 1 180 ? 12.632 -8.760 -23.490 1.00 83.81 180 CYS A C 1
ATOM 1427 O O . CYS A 1 180 ? 11.493 -8.467 -23.115 1.00 83.81 180 CYS A O 1
ATOM 1429 N N . VAL A 1 181 ? 13.693 -8.675 -22.681 1.00 85.00 181 VAL A N 1
ATOM 1430 C CA . VAL A 1 181 ? 13.614 -8.150 -21.307 1.00 85.00 181 VAL A CA 1
ATOM 1431 C C . VAL A 1 181 ? 13.188 -6.681 -21.321 1.00 85.00 181 VAL A C 1
ATOM 1433 O O . VAL A 1 181 ? 12.215 -6.322 -20.661 1.00 85.00 181 VAL A O 1
ATOM 1436 N N . ILE A 1 182 ? 13.836 -5.848 -22.143 1.00 83.44 182 ILE A N 1
ATOM 1437 C CA . ILE A 1 182 ? 13.515 -4.416 -22.253 1.00 83.44 182 ILE A CA 1
ATOM 1438 C C . ILE A 1 182 ? 12.061 -4.207 -22.701 1.00 83.44 182 ILE A C 1
ATOM 1440 O O . ILE A 1 182 ? 11.333 -3.420 -22.098 1.00 83.44 182 ILE A O 1
ATOM 1444 N N . ILE A 1 183 ? 11.600 -4.932 -23.724 1.00 81.50 183 ILE A N 1
ATOM 1445 C CA . ILE A 1 183 ? 10.222 -4.821 -24.222 1.00 81.50 183 ILE A CA 1
ATOM 1446 C C . ILE A 1 183 ? 9.202 -5.306 -23.185 1.00 81.50 183 ILE A C 1
ATOM 1448 O O . ILE A 1 183 ? 8.123 -4.721 -23.073 1.00 81.50 183 ILE A O 1
ATOM 1452 N N . SER A 1 184 ? 9.525 -6.336 -22.403 1.00 79.88 184 SER A N 1
ATOM 1453 C CA . SER A 1 184 ? 8.662 -6.799 -21.309 1.00 79.88 184 SER A CA 1
ATOM 1454 C C . SER A 1 184 ? 8.529 -5.737 -20.213 1.00 79.88 184 SER A C 1
ATOM 1456 O O . SER A 1 184 ? 7.415 -5.432 -19.781 1.00 79.88 184 SER A O 1
ATOM 1458 N N . ASP A 1 185 ? 9.633 -5.084 -19.8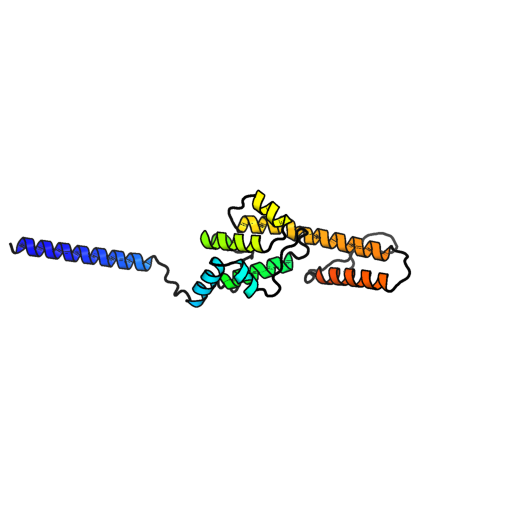44 1.00 76.00 185 ASP A N 1
ATOM 1459 C CA . ASP A 1 185 ? 9.633 -3.975 -18.885 1.00 76.00 185 ASP A CA 1
ATOM 1460 C C . ASP A 1 185 ? 8.849 -2.759 -19.406 1.00 76.00 185 ASP A C 1
ATOM 1462 O O . ASP A 1 185 ? 8.088 -2.138 -18.658 1.00 76.00 185 ASP A O 1
ATOM 1466 N N . VAL A 1 186 ? 8.963 -2.444 -20.702 1.00 76.12 186 VAL A N 1
ATOM 1467 C CA . VAL A 1 186 ? 8.182 -1.384 -21.364 1.00 76.12 186 VAL A CA 1
ATOM 1468 C C . VAL A 1 186 ? 6.688 -1.707 -21.343 1.00 76.12 186 VAL A C 1
ATOM 1470 O O . VAL A 1 186 ? 5.880 -0.847 -20.981 1.00 76.12 186 VAL A O 1
ATOM 1473 N N . LYS A 1 187 ? 6.305 -2.947 -21.674 1.00 76.50 187 LYS A N 1
ATOM 1474 C CA . LYS A 1 187 ? 4.907 -3.407 -21.615 1.00 76.50 187 LYS A CA 1
ATOM 1475 C C . LYS A 1 187 ? 4.340 -3.283 -20.202 1.00 76.50 187 LYS A C 1
ATOM 1477 O O . LYS A 1 187 ? 3.207 -2.841 -20.042 1.00 76.50 187 LYS A O 1
ATOM 1482 N N . HIS A 1 188 ? 5.131 -3.597 -19.181 1.00 63.81 188 HIS A N 1
ATOM 1483 C CA . HIS A 1 188 ? 4.726 -3.462 -17.782 1.00 63.81 188 HIS A CA 1
ATOM 1484 C C . HIS A 1 188 ? 4.718 -2.020 -17.252 1.00 63.81 188 HIS A C 1
ATOM 1486 O O . HIS A 1 188 ? 4.057 -1.754 -16.250 1.00 63.81 188 HIS A O 1
ATOM 1492 N N . CYS A 1 189 ? 5.392 -1.082 -17.921 1.00 64.88 189 CYS A N 1
ATOM 1493 C CA . CYS A 1 189 ? 5.340 0.350 -17.606 1.00 64.88 189 CYS A CA 1
ATOM 1494 C C . CYS A 1 189 ? 4.163 1.090 -18.268 1.00 64.88 189 CYS A C 1
ATOM 1496 O O . CYS A 1 189 ? 3.927 2.270 -17.972 1.00 64.88 189 CYS A O 1
ATOM 1498 N N . ARG A 1 190 ? 3.429 0.427 -19.170 1.00 58.59 190 ARG A N 1
ATOM 1499 C CA . ARG A 1 190 ? 2.243 0.984 -19.824 1.00 58.59 190 ARG A CA 1
ATOM 1500 C C . ARG A 1 190 ? 1.071 0.981 -18.832 1.00 58.59 190 ARG A C 1
ATOM 1502 O O . ARG A 1 190 ? 0.470 -0.049 -18.555 1.00 58.59 190 ARG A O 1
ATOM 1509 N N . THR A 1 191 ? 0.739 2.150 -18.289 1.00 51.72 191 THR A N 1
ATOM 1510 C CA . THR A 1 191 ? -0.607 2.425 -17.754 1.00 51.72 191 THR A CA 1
ATOM 1511 C C . THR A 1 191 ? -1.629 2.378 -18.899 1.00 51.72 191 THR A C 1
ATOM 1513 O O . THR A 1 191 ? -1.239 2.704 -20.026 1.00 51.72 191 THR A O 1
ATOM 1516 N N . PRO A 1 192 ? -2.909 2.012 -18.655 1.00 42.22 192 PRO A N 1
ATOM 1517 C CA . PRO A 1 192 ? -3.947 2.117 -19.677 1.00 42.22 192 PRO A CA 1
ATOM 1518 C C . PRO A 1 192 ? -3.935 3.541 -20.237 1.00 42.22 192 PRO A C 1
ATOM 1520 O O . PRO A 1 192 ? -3.900 4.529 -19.502 1.00 42.22 192 PRO A O 1
ATOM 1523 N N . VAL A 1 193 ? -3.786 3.604 -21.553 1.00 38.84 193 VAL A N 1
ATOM 1524 C CA . VAL A 1 193 ? -3.360 4.780 -22.301 1.00 38.84 193 VAL A CA 1
ATOM 1525 C C . VAL A 1 193 ? -4.504 5.790 -22.343 1.00 38.84 193 VAL A C 1
ATOM 1527 O O . VAL A 1 193 ? -5.453 5.624 -23.097 1.00 38.84 193 VAL A O 1
ATOM 1530 N N . GLY A 1 194 ? -4.386 6.870 -21.572 1.00 34.16 194 GLY A N 1
ATOM 1531 C CA . GLY A 1 194 ? -4.810 8.175 -22.071 1.00 34.16 194 GLY A CA 1
ATOM 1532 C C . GLY A 1 194 ? -3.803 8.571 -23.148 1.00 34.16 194 GLY A C 1
ATOM 1533 O O . GLY A 1 194 ? -2.623 8.711 -22.832 1.00 34.16 194 GLY A O 1
ATOM 1534 N N . GLN A 1 195 ? -4.269 8.584 -24.399 1.00 39.44 195 GLN A N 1
ATOM 1535 C CA . GLN A 1 195 ? -3.583 8.917 -25.656 1.00 39.44 195 GLN A CA 1
ATOM 1536 C C . GLN A 1 195 ? -2.098 9.293 -25.525 1.00 39.44 195 GLN A C 1
ATOM 1538 O O . GLN A 1 195 ? -1.721 10.409 -25.175 1.00 39.44 195 GLN A O 1
ATOM 1543 N N . MET A 1 196 ? -1.238 8.329 -25.846 1.00 33.62 196 MET A N 1
ATOM 1544 C CA . MET A 1 196 ? 0.185 8.562 -26.050 1.00 33.62 196 MET A CA 1
ATOM 1545 C C . MET A 1 196 ? 0.349 9.107 -27.473 1.00 33.62 196 MET A C 1
ATOM 1547 O O . MET A 1 196 ? 0.428 8.328 -28.417 1.00 33.62 196 MET A O 1
ATOM 1551 N N . ILE A 1 197 ? 0.329 10.433 -27.617 1.00 38.88 197 ILE A N 1
ATOM 1552 C CA . ILE A 1 197 ? 0.653 11.121 -28.874 1.00 38.88 197 ILE A CA 1
ATOM 1553 C C . ILE A 1 197 ? 2.107 10.779 -29.218 1.00 38.88 197 ILE A C 1
ATOM 1555 O O . ILE A 1 197 ? 3.024 11.088 -28.452 1.00 38.88 197 ILE A O 1
ATOM 1559 N N . ILE A 1 198 ? 2.309 10.087 -30.337 1.00 39.56 198 ILE A N 1
ATOM 1560 C CA . ILE A 1 198 ? 3.634 9.781 -30.875 1.00 39.56 198 ILE A CA 1
ATOM 1561 C C . ILE A 1 198 ? 4.028 10.955 -31.772 1.00 39.56 198 ILE A C 1
ATOM 1563 O O . ILE A 1 198 ? 3.398 11.187 -32.797 1.00 39.56 198 ILE A O 1
ATOM 1567 N N . PHE A 1 199 ? 5.066 11.701 -31.391 1.00 35.66 199 PHE A N 1
ATOM 1568 C CA . PHE A 1 199 ? 5.706 12.648 -32.303 1.00 35.66 199 PHE A CA 1
ATOM 1569 C C . PHE A 1 199 ? 6.588 11.862 -33.275 1.00 35.66 199 PHE A C 1
ATOM 1571 O O . PHE A 1 199 ? 7.634 11.342 -32.885 1.00 35.66 199 PHE A O 1
ATOM 1578 N N . GLY A 1 200 ? 6.146 11.755 -34.526 1.00 37.25 200 GLY A N 1
ATOM 1579 C CA . GLY A 1 200 ? 6.991 11.362 -35.650 1.00 37.25 200 GLY A CA 1
ATOM 1580 C C . GLY A 1 200 ? 7.580 12.608 -36.307 1.00 37.25 200 GLY A C 1
ATOM 1581 O O . GLY A 1 200 ? 6.871 13.595 -36.501 1.00 37.25 200 GLY A O 1
ATOM 1582 N N . LYS A 1 201 ? 8.876 12.579 -36.630 1.00 35.06 201 LYS A N 1
ATOM 1583 C CA . LYS A 1 201 ? 9.479 13.536 -37.565 1.00 35.06 201 LYS A CA 1
ATOM 1584 C C . LYS A 1 201 ? 9.313 12.992 -38.979 1.00 35.06 201 LYS A C 1
ATOM 1586 O O . LYS A 1 201 ? 9.666 11.842 -39.226 1.00 35.06 201 LYS A O 1
ATOM 1591 N N . ASP A 1 202 ? 8.791 13.824 -39.872 1.00 44.12 202 ASP A N 1
ATOM 1592 C CA . ASP A 1 202 ? 8.741 13.555 -41.313 1.00 44.12 202 ASP A CA 1
ATOM 1593 C C . ASP A 1 202 ? 10.172 13.642 -41.905 1.00 44.12 202 ASP A C 1
ATOM 1595 O O . ASP A 1 202 ? 11.055 14.216 -41.250 1.00 44.12 202 ASP A O 1
ATOM 1599 N N . PRO A 1 203 ? 10.458 13.140 -43.126 1.00 45.81 203 PRO A N 1
ATOM 1600 C CA . PRO A 1 203 ? 11.803 13.148 -43.702 1.00 45.81 203 PRO A CA 1
ATOM 1601 C C . PRO A 1 203 ? 12.396 14.555 -43.898 1.00 45.81 203 PRO A C 1
ATOM 1603 O O . PRO A 1 203 ? 13.591 14.678 -44.142 1.00 45.81 203 PRO A O 1
ATOM 1606 N N . ALA A 1 204 ? 11.590 15.612 -43.747 1.00 56.50 204 ALA A N 1
ATOM 1607 C CA . ALA A 1 204 ? 12.016 17.011 -43.779 1.00 56.50 204 ALA A CA 1
ATOM 1608 C C . ALA A 1 204 ? 12.414 17.596 -42.402 1.00 56.50 204 ALA A C 1
ATOM 1610 O O . ALA A 1 204 ? 12.835 18.745 -42.324 1.00 56.50 204 ALA A O 1
ATOM 1611 N N . GLY A 1 205 ? 12.310 16.836 -41.305 1.00 42.81 205 GLY A N 1
ATOM 1612 C CA . GLY A 1 205 ? 12.849 17.231 -39.996 1.00 42.81 205 GLY A CA 1
ATOM 1613 C C . GLY A 1 205 ? 11.973 18.144 -39.127 1.00 42.81 205 GLY A C 1
ATOM 1614 O O . GLY A 1 205 ? 12.389 18.468 -38.009 1.00 42.81 205 GLY A O 1
ATOM 1615 N N . GLU A 1 206 ? 10.762 18.502 -39.561 1.00 39.47 206 GLU A N 1
ATOM 1616 C CA . GLU A 1 206 ? 9.797 19.252 -38.745 1.00 39.47 206 GLU A CA 1
ATOM 1617 C C . GLU A 1 206 ? 8.910 18.339 -37.883 1.00 39.47 206 GLU A C 1
ATOM 1619 O O . GLU A 1 206 ? 8.509 17.244 -38.284 1.00 39.47 206 GLU A O 1
ATOM 1624 N N . ASN A 1 207 ? 8.595 18.799 -36.668 1.00 35.59 207 ASN A N 1
ATOM 1625 C CA . ASN A 1 207 ? 7.706 18.093 -35.748 1.00 35.59 207 ASN A CA 1
ATOM 1626 C C . ASN A 1 207 ? 6.245 18.376 -36.133 1.00 35.59 207 ASN A C 1
ATOM 1628 O O . ASN A 1 207 ? 5.776 19.497 -35.937 1.00 35.59 207 ASN A O 1
ATOM 1632 N N . LYS A 1 208 ? 5.499 17.367 -36.597 1.00 39.69 208 LYS A N 1
ATOM 1633 C CA . LYS A 1 208 ? 4.036 17.454 -36.736 1.00 39.69 208 LYS A CA 1
ATOM 1634 C C . LYS A 1 208 ? 3.318 16.491 -35.794 1.00 39.69 208 LYS A C 1
ATOM 1636 O O . LYS A 1 208 ? 3.773 15.380 -35.533 1.00 39.69 208 LYS A O 1
ATOM 1641 N N . LEU A 1 209 ? 2.174 16.950 -35.287 1.00 34.72 209 LEU A N 1
ATOM 1642 C CA . LEU A 1 209 ? 1.164 16.106 -34.655 1.00 34.72 209 LEU A CA 1
ATOM 1643 C C . LEU A 1 209 ? 0.515 15.246 -35.743 1.00 34.72 209 LEU A C 1
ATOM 1645 O O . LEU A 1 209 ? -0.082 15.787 -36.671 1.00 34.72 209 LEU A O 1
ATOM 1649 N N . VAL A 1 210 ? 0.632 13.925 -35.621 1.00 40.16 210 VAL A N 1
ATOM 1650 C CA . VAL A 1 210 ? -0.141 12.980 -36.434 1.00 40.16 210 VAL A CA 1
ATOM 1651 C C . VAL A 1 210 ? -1.371 12.600 -35.616 1.00 40.16 210 VAL A C 1
ATOM 1653 O O . VAL A 1 210 ? -1.230 12.083 -34.503 1.00 40.16 210 VAL A O 1
ATOM 1656 N N . SER A 1 211 ? -2.552 12.953 -36.131 1.00 37.78 211 SER A N 1
ATOM 1657 C CA . SER A 1 211 ? -3.840 12.512 -35.586 1.00 37.78 211 SER A CA 1
ATOM 1658 C C . SER A 1 211 ? -4.155 11.081 -35.992 1.00 37.78 211 SER A C 1
ATOM 1660 O O . SER A 1 211 ? -3.661 10.642 -37.053 1.00 37.78 211 SER A O 1
#

Foldseek 3Di:
DVVVVVVVVVVVVVVVVVVVVVVVVVVVPPPPPVPPVVLVVLLVVLLVPVQVLLCVQPVPLAAQEQLLLCVVVVQVSLQSSVCSNNVHPDGCPDPPDVNQVVDDQSSQVSLQVNNLSRYDPVLNVVVVVVPDSGNVVVVVVCCVRNVVSLVVLLVVLVVQVVVLVPPPDPPDPVSVVSVVVSVVSVVVSDDPDPDPFDFDQDPVGDTDGDD